Protein AF-A0A9X0DG38-F1 (afdb_monomer)

Structure (mmCIF, N/CA/C/O backbone):
data_AF-A0A9X0DG38-F1
#
_entry.id   AF-A0A9X0DG38-F1
#
loop_
_atom_site.group_PDB
_atom_site.id
_atom_site.type_symbol
_atom_site.label_atom_id
_atom_site.label_alt_id
_atom_site.label_comp_id
_atom_site.label_asym_id
_atom_site.label_entity_id
_atom_site.label_seq_id
_atom_site.pdbx_PDB_ins_code
_atom_site.Cartn_x
_atom_site.Cartn_y
_atom_site.Cartn_z
_atom_site.occupancy
_atom_site.B_iso_or_equiv
_atom_site.auth_seq_id
_atom_site.auth_comp_id
_atom_site.auth_asym_id
_atom_site.auth_atom_id
_atom_site.pdbx_PDB_model_num
ATOM 1 N N . MET A 1 1 ? -13.468 0.470 34.396 1.00 51.25 1 MET A N 1
ATOM 2 C CA . MET A 1 1 ? -12.788 0.402 33.093 1.00 51.25 1 MET A CA 1
ATOM 3 C C . MET A 1 1 ? -12.109 1.729 32.896 1.00 51.25 1 MET A C 1
ATOM 5 O O . MET A 1 1 ? -12.779 2.745 33.051 1.00 51.25 1 MET A O 1
ATOM 9 N N . SER A 1 2 ? -10.794 1.725 32.699 1.00 63.97 2 SER A N 1
ATOM 10 C CA . SER A 1 2 ? -10.100 2.957 32.316 1.00 63.97 2 SER A CA 1
ATOM 11 C C . SER A 1 2 ? -10.567 3.373 30.917 1.00 63.97 2 SER A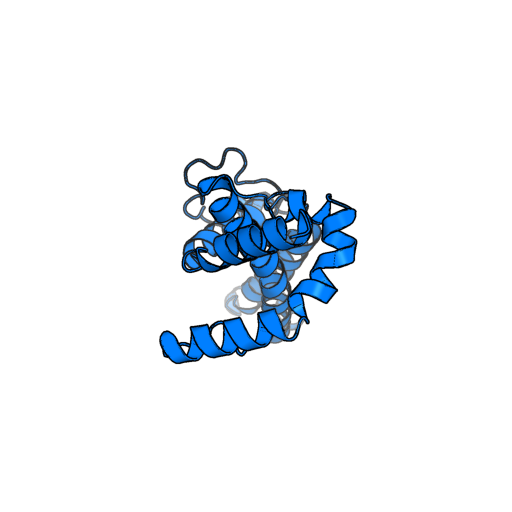 C 1
ATOM 13 O O . SER A 1 2 ? -10.889 2.505 30.102 1.00 63.97 2 SER A O 1
ATOM 15 N N . ASP A 1 3 ? -10.611 4.673 30.623 1.00 81.31 3 ASP A N 1
ATOM 16 C CA . ASP A 1 3 ? -11.024 5.163 29.297 1.00 81.31 3 ASP A CA 1
ATOM 17 C C . ASP A 1 3 ? -10.169 4.557 28.161 1.00 81.31 3 ASP A C 1
ATOM 19 O O . ASP A 1 3 ? -10.666 4.339 27.058 1.00 81.31 3 ASP A O 1
ATOM 23 N N . TYR A 1 4 ? -8.920 4.166 28.451 1.00 83.81 4 TYR A N 1
ATOM 24 C CA . TYR A 1 4 ? -8.003 3.543 27.490 1.00 83.81 4 TYR A CA 1
ATOM 25 C C . TYR A 1 4 ? -8.284 2.064 27.207 1.00 83.81 4 TYR A C 1
ATOM 27 O O . TYR A 1 4 ? -8.069 1.624 26.083 1.00 83.81 4 TYR A O 1
ATOM 35 N N . GLU A 1 5 ? -8.772 1.293 28.185 1.00 81.88 5 GLU A N 1
ATOM 36 C CA . GLU A 1 5 ? -9.213 -0.094 27.945 1.00 81.88 5 GLU A CA 1
ATOM 37 C C . GLU A 1 5 ? -10.381 -0.109 26.962 1.00 81.88 5 GLU A C 1
ATOM 39 O O . GLU A 1 5 ? -10.392 -0.888 26.014 1.00 81.88 5 GLU A O 1
ATOM 44 N N . LYS A 1 6 ? -11.333 0.810 27.155 1.00 83.94 6 LYS A N 1
ATOM 45 C CA . LYS A 1 6 ? -12.485 0.953 26.270 1.00 83.94 6 LYS A CA 1
ATOM 46 C C . LYS A 1 6 ? -12.063 1.408 24.869 1.00 83.94 6 LYS A C 1
ATOM 48 O O . LYS A 1 6 ? -12.485 0.806 23.887 1.00 83.94 6 LYS A O 1
ATOM 53 N N . LEU A 1 7 ? -11.192 2.415 24.780 1.00 85.31 7 LEU A N 1
ATOM 54 C CA . LEU A 1 7 ? -10.632 2.881 23.508 1.00 85.31 7 LEU A CA 1
ATOM 55 C C . LEU A 1 7 ? -9.869 1.764 22.772 1.00 85.31 7 LEU A C 1
ATOM 57 O O . LEU A 1 7 ? -9.975 1.631 21.556 1.00 85.31 7 LEU A O 1
ATOM 61 N N . PHE A 1 8 ? -9.136 0.925 23.506 1.00 85.44 8 PHE A N 1
ATOM 62 C CA . PHE A 1 8 ? -8.433 -0.232 22.956 1.00 85.44 8 PHE A CA 1
ATOM 63 C C . PHE A 1 8 ? -9.392 -1.311 22.447 1.00 85.44 8 PHE A C 1
ATOM 65 O O . PHE A 1 8 ? -9.216 -1.801 21.335 1.00 85.44 8 PHE A O 1
ATOM 72 N N . GLU A 1 9 ? -10.430 -1.655 23.209 1.00 84.50 9 GLU A N 1
ATOM 73 C CA . GLU A 1 9 ? -11.467 -2.594 22.764 1.00 84.50 9 GLU A CA 1
ATOM 74 C C . GLU A 1 9 ? -12.179 -2.100 21.494 1.00 84.50 9 GLU A C 1
ATOM 76 O O . GLU A 1 9 ? -12.399 -2.880 20.562 1.00 84.50 9 GLU A O 1
ATOM 81 N N . GLU A 1 10 ? -12.495 -0.803 21.424 1.00 84.00 10 GLU A N 1
ATOM 82 C CA . GLU A 1 10 ? -13.084 -0.164 20.243 1.00 84.00 10 GLU A CA 1
ATOM 83 C C . GLU A 1 10 ? -12.132 -0.213 19.037 1.00 84.00 10 GLU A C 1
ATOM 85 O O . GLU A 1 10 ? -12.554 -0.606 17.946 1.00 84.00 10 GLU A O 1
ATOM 90 N N . ALA A 1 11 ? -10.843 0.081 19.238 1.00 83.69 11 ALA A N 1
ATOM 91 C CA . ALA A 1 11 ? -9.822 -0.010 18.196 1.00 83.69 11 ALA A CA 1
ATOM 92 C C . ALA A 1 11 ? -9.654 -1.447 17.672 1.00 83.69 11 ALA A C 1
ATOM 94 O O . ALA A 1 11 ? -9.686 -1.672 16.463 1.00 83.69 11 ALA A O 1
ATOM 95 N N . ILE A 1 12 ? -9.546 -2.445 18.559 1.00 85.12 12 ILE A N 1
ATOM 96 C CA . ILE A 1 12 ? -9.428 -3.859 18.167 1.00 85.12 12 ILE A CA 1
ATOM 97 C C . ILE A 1 12 ? -10.673 -4.324 17.414 1.00 85.12 12 ILE A C 1
ATOM 99 O O . ILE A 1 12 ? -10.559 -5.032 16.412 1.00 85.12 12 ILE A O 1
ATOM 103 N N . LYS A 1 13 ? -11.868 -3.924 17.858 1.00 83.94 13 LYS A N 1
ATOM 104 C CA . LYS A 1 13 ? -13.113 -4.237 17.152 1.00 83.94 13 LYS A CA 1
ATOM 105 C C . LYS A 1 13 ? -13.116 -3.642 15.742 1.00 83.94 13 LYS A C 1
ATOM 107 O O . LYS A 1 13 ? -13.479 -4.348 14.803 1.00 83.94 13 LYS A O 1
ATOM 112 N N . GLY A 1 14 ? -12.686 -2.389 15.601 1.00 83.44 14 GLY A N 1
ATOM 113 C CA . GLY A 1 14 ? -12.569 -1.715 14.311 1.00 83.44 14 GLY A CA 1
ATOM 114 C C . GLY A 1 14 ? -11.571 -2.403 13.377 1.00 83.44 14 GLY A C 1
ATOM 115 O O . GLY A 1 14 ? -11.905 -2.678 12.226 1.00 83.44 14 GLY A O 1
ATOM 116 N N . ILE A 1 15 ? -10.393 -2.773 13.893 1.00 83.31 15 ILE A N 1
ATOM 117 C CA . ILE A 1 15 ? -9.351 -3.505 13.153 1.00 83.31 15 ILE A CA 1
ATOM 118 C C . ILE A 1 15 ? -9.852 -4.889 12.716 1.00 83.31 15 ILE A C 1
ATOM 120 O O . ILE A 1 15 ? -9.630 -5.301 11.583 1.00 83.31 15 ILE A O 1
ATOM 124 N N . LYS A 1 16 ? -10.590 -5.603 13.573 1.00 81.44 16 LYS A N 1
ATOM 125 C CA . LYS A 1 16 ? -11.189 -6.907 13.234 1.00 81.44 16 LYS A CA 1
ATOM 126 C C . LYS A 1 16 ? -12.260 -6.829 12.145 1.00 81.44 16 LYS A C 1
ATOM 128 O O . LYS A 1 16 ? -12.570 -7.852 11.541 1.00 81.44 16 LYS A O 1
ATOM 133 N N . ALA A 1 17 ? -12.848 -5.656 11.926 1.00 82.75 17 ALA A N 1
ATOM 134 C CA . ALA A 1 17 ? -13.823 -5.423 10.867 1.00 82.75 17 ALA A CA 1
ATOM 135 C C . ALA A 1 17 ? -13.174 -5.019 9.530 1.00 82.75 17 ALA A C 1
ATOM 137 O O . ALA A 1 17 ? -13.884 -4.909 8.529 1.00 82.75 17 ALA A O 1
ATOM 138 N N . VAL A 1 18 ? -11.846 -4.830 9.495 1.00 83.62 18 VAL A N 1
ATOM 139 C CA . VAL A 1 18 ? -11.097 -4.521 8.269 1.00 83.62 18 VAL A CA 1
ATOM 140 C C . VAL A 1 18 ? -11.365 -5.592 7.225 1.00 83.62 18 VAL A C 1
ATOM 142 O O . VAL A 1 18 ? -11.071 -6.774 7.405 1.00 83.62 18 VAL A O 1
ATOM 145 N N . LYS A 1 19 ? -11.953 -5.155 6.109 1.00 83.38 19 LYS A N 1
ATOM 146 C CA . LYS A 1 19 ? -12.229 -6.021 4.965 1.00 83.38 19 LYS A CA 1
ATOM 147 C C . LYS A 1 19 ? -10.931 -6.550 4.371 1.00 83.38 19 LYS A C 1
ATOM 149 O O . LYS A 1 19 ? -9.861 -5.968 4.550 1.00 83.38 19 LYS A O 1
ATOM 154 N N . SER A 1 20 ? -11.046 -7.618 3.588 1.00 85.62 20 SER A N 1
ATOM 155 C CA . SER A 1 20 ? -9.936 -8.163 2.811 1.00 85.62 20 SER A CA 1
ATOM 156 C C . SER A 1 20 ? -9.200 -7.059 2.057 1.00 85.62 20 SER A C 1
ATOM 158 O O . SER A 1 20 ? -9.821 -6.221 1.399 1.00 85.62 20 SER A O 1
ATOM 160 N N . PHE A 1 21 ? -7.875 -7.065 2.165 1.00 87.06 21 PHE A N 1
ATOM 161 C CA . PHE A 1 21 ? -7.044 -6.049 1.546 1.00 87.06 21 PHE A CA 1
ATOM 162 C C . PHE A 1 21 ? -7.131 -6.145 0.006 1.00 87.06 21 PHE A C 1
ATOM 164 O O . PHE A 1 21 ? -6.814 -7.200 -0.556 1.00 87.06 21 PHE A O 1
ATOM 171 N N . PRO A 1 22 ? -7.561 -5.082 -0.703 1.00 89.75 22 PRO A N 1
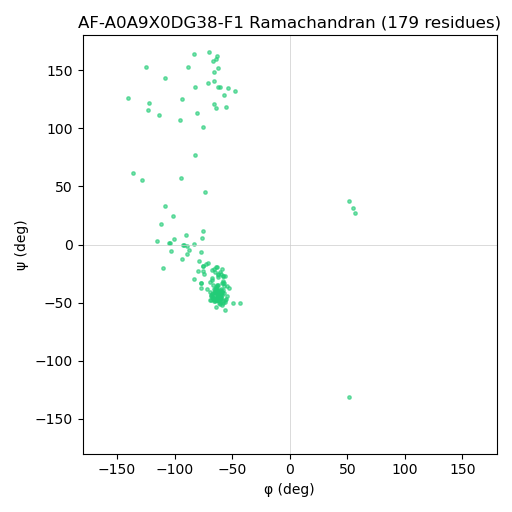ATOM 172 C CA . PRO A 1 22 ? -7.779 -5.121 -2.146 1.00 89.75 22 PRO A CA 1
ATOM 173 C C . PRO A 1 22 ? -6.458 -4.923 -2.907 1.00 89.75 22 PRO A C 1
ATOM 175 O O . PRO A 1 22 ? -6.171 -3.843 -3.430 1.00 89.75 22 PRO A O 1
ATOM 178 N N . TYR A 1 23 ? -5.645 -5.984 -2.962 1.00 89.12 23 TYR A N 1
ATOM 179 C CA . TYR A 1 23 ? -4.289 -5.982 -3.533 1.00 89.12 23 TYR A CA 1
ATOM 180 C C . TYR A 1 23 ? -4.195 -5.353 -4.926 1.00 89.12 23 TYR A C 1
ATOM 182 O O . TYR A 1 23 ? -3.363 -4.470 -5.140 1.00 89.12 23 TYR A O 1
ATOM 190 N N . ASP A 1 24 ? -5.056 -5.764 -5.856 1.00 92.44 24 ASP A N 1
ATOM 191 C CA . ASP A 1 24 ? -5.032 -5.262 -7.235 1.00 92.44 24 ASP A CA 1
ATOM 192 C C . ASP A 1 24 ? -5.333 -3.761 -7.296 1.00 92.44 24 ASP A C 1
ATOM 194 O O . ASP A 1 24 ? -4.700 -3.009 -8.035 1.00 92.44 24 ASP A O 1
ATOM 198 N N . SER A 1 25 ? -6.273 -3.294 -6.471 1.00 94.00 25 SER A N 1
ATOM 199 C CA . SER A 1 25 ? -6.650 -1.882 -6.423 1.00 94.00 25 SER A CA 1
ATOM 200 C C . SER A 1 25 ? -5.521 -1.010 -5.871 1.00 94.00 25 SER A C 1
ATOM 202 O O . SER A 1 25 ? -5.210 0.035 -6.443 1.00 94.00 25 SER A O 1
ATOM 204 N N . TYR A 1 26 ? -4.847 -1.461 -4.811 1.00 93.00 26 TYR A N 1
ATOM 205 C CA . TYR A 1 26 ? -3.674 -0.767 -4.275 1.00 93.00 26 TYR A CA 1
ATOM 206 C C . TYR A 1 26 ? -2.461 -0.843 -5.205 1.00 93.00 26 TYR A C 1
ATOM 208 O O . TYR A 1 26 ? -1.707 0.122 -5.309 1.00 93.00 26 TYR A O 1
ATOM 216 N N . THR A 1 27 ? -2.311 -1.930 -5.959 1.00 92.00 27 THR A N 1
ATOM 217 C CA . THR A 1 27 ? -1.266 -2.052 -6.982 1.00 92.00 27 THR A CA 1
ATOM 218 C C . THR A 1 27 ? -1.503 -1.068 -8.130 1.00 92.00 27 THR A C 1
ATOM 220 O O . THR A 1 27 ? -0.572 -0.381 -8.542 1.00 92.00 27 THR A O 1
ATOM 223 N N . ASN A 1 28 ? -2.750 -0.903 -8.587 1.00 93.31 28 ASN A N 1
ATOM 224 C CA . ASN A 1 28 ? -3.113 0.120 -9.575 1.00 93.31 28 ASN A CA 1
ATOM 225 C C . ASN A 1 28 ? -2.819 1.545 -9.067 1.00 93.31 28 ASN A C 1
ATOM 227 O O . ASN A 1 28 ? -2.289 2.376 -9.809 1.00 93.31 28 ASN A O 1
ATOM 231 N N . ARG A 1 29 ? -3.106 1.820 -7.786 1.00 92.69 29 ARG A N 1
ATOM 232 C CA . ARG A 1 29 ? -2.764 3.092 -7.121 1.00 92.69 29 ARG A CA 1
ATOM 233 C C . ARG A 1 29 ? -1.251 3.330 -7.123 1.00 92.69 29 ARG A C 1
ATOM 235 O O . ARG A 1 29 ? -0.810 4.386 -7.568 1.00 92.69 29 ARG A O 1
ATOM 242 N N . LEU A 1 30 ? -0.456 2.352 -6.681 1.00 92.31 30 LEU A N 1
ATOM 243 C CA . LEU A 1 30 ? 1.009 2.451 -6.669 1.00 92.31 30 LEU A CA 1
ATOM 244 C C . LEU A 1 30 ? 1.590 2.619 -8.074 1.00 92.31 30 LEU A C 1
ATOM 246 O O . LEU A 1 30 ? 2.482 3.441 -8.260 1.00 92.31 30 LEU A O 1
ATOM 250 N N . HIS A 1 31 ? 1.060 1.903 -9.067 1.00 90.38 31 HIS A N 1
ATOM 251 C CA . HIS A 1 31 ? 1.443 2.062 -10.470 1.00 90.38 31 HIS A CA 1
ATOM 252 C C . HIS A 1 31 ? 1.262 3.507 -10.939 1.00 90.38 31 HIS A C 1
ATOM 254 O O . HIS A 1 31 ? 2.194 4.102 -11.478 1.00 90.38 31 HIS A O 1
ATOM 260 N N . ASN A 1 32 ? 0.091 4.100 -10.688 1.00 90.31 32 ASN A N 1
ATOM 261 C CA . ASN A 1 32 ? -0.182 5.485 -11.069 1.00 90.31 32 ASN A CA 1
ATOM 262 C C . ASN A 1 32 ? 0.741 6.478 -10.354 1.00 90.31 32 ASN A C 1
ATOM 264 O O . ASN A 1 32 ? 1.246 7.391 -11.006 1.00 90.31 32 ASN A O 1
ATOM 268 N N . LYS A 1 33 ? 1.029 6.261 -9.064 1.00 90.38 33 LYS A N 1
ATOM 269 C CA . LYS A 1 33 ? 1.960 7.097 -8.290 1.00 90.38 33 LYS A CA 1
ATOM 270 C C . LYS A 1 33 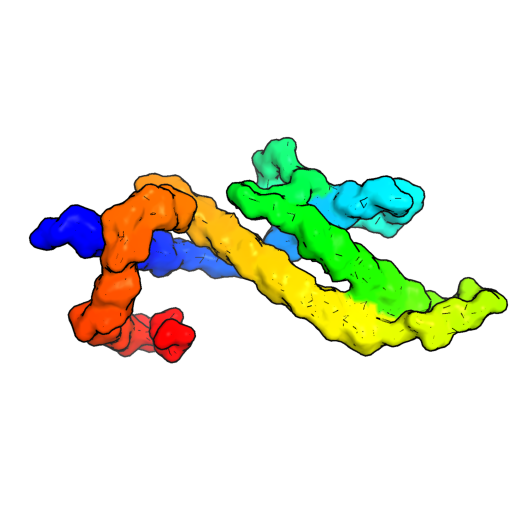? 3.396 6.992 -8.804 1.00 90.38 33 LYS A C 1
ATOM 272 O O . LYS A 1 33 ? 4.006 8.015 -9.088 1.00 90.38 33 LYS A O 1
ATOM 277 N N . VAL A 1 34 ? 3.920 5.784 -9.029 1.00 88.81 34 VAL A N 1
ATOM 278 C CA . VAL A 1 34 ? 5.261 5.587 -9.620 1.00 88.81 34 VAL A CA 1
ATOM 279 C C . VAL A 1 34 ? 5.336 6.208 -11.017 1.00 88.81 34 VAL A C 1
ATOM 281 O O . VAL A 1 34 ? 6.298 6.901 -11.330 1.00 88.81 34 VAL A O 1
ATOM 284 N N . ARG A 1 35 ? 4.303 6.022 -11.848 1.00 87.88 35 ARG A N 1
ATOM 285 C CA . ARG A 1 35 ? 4.205 6.630 -13.183 1.00 87.88 35 ARG A CA 1
ATOM 286 C C . ARG A 1 35 ? 4.195 8.158 -13.126 1.00 87.88 35 ARG A C 1
ATOM 288 O O . ARG A 1 35 ? 4.806 8.803 -13.977 1.00 87.88 35 ARG A O 1
ATOM 295 N N . ALA A 1 36 ? 3.453 8.747 -12.188 1.00 86.31 36 ALA A N 1
ATOM 296 C CA . ALA A 1 36 ? 3.416 10.193 -11.998 1.00 86.31 36 ALA A CA 1
ATOM 297 C C . ALA A 1 36 ? 4.793 10.733 -11.601 1.00 86.31 36 ALA A C 1
ATOM 299 O O . ALA A 1 36 ? 5.183 11.790 -12.089 1.00 86.31 36 ALA A O 1
ATOM 300 N N . PHE A 1 37 ? 5.515 9.942 -10.811 1.00 79.75 37 PHE A N 1
ATOM 301 C CA . PHE A 1 37 ? 6.780 10.274 -10.183 1.00 79.75 37 PHE A CA 1
ATOM 302 C C . PHE A 1 37 ? 8.027 10.098 -11.078 1.00 79.75 37 PHE A C 1
ATOM 304 O O . PHE A 1 37 ? 9.144 10.412 -10.677 1.00 79.75 37 PHE A O 1
ATOM 311 N N . LEU A 1 38 ? 7.861 9.670 -12.331 1.00 75.75 38 LEU A N 1
ATOM 312 C CA . LEU A 1 38 ? 8.913 9.722 -13.359 1.00 75.75 38 LEU A CA 1
ATOM 313 C C . LEU A 1 38 ? 9.154 11.164 -13.861 1.00 75.75 38 LEU A C 1
ATOM 315 O O . LEU A 1 38 ? 9.215 11.401 -15.067 1.00 75.75 38 LEU A O 1
ATOM 319 N N . GLU A 1 39 ? 9.245 12.141 -12.954 1.00 65.12 39 GLU A N 1
ATOM 320 C CA . GLU A 1 39 ? 9.411 13.564 -13.289 1.00 65.12 39 GLU A CA 1
ATOM 321 C C . GLU A 1 39 ? 10.730 13.847 -14.012 1.00 65.12 39 GLU A C 1
ATOM 323 O O . GLU A 1 39 ? 10.751 14.670 -14.925 1.00 65.12 39 GLU A O 1
ATOM 328 N N . ASP A 1 40 ? 11.793 13.116 -13.665 1.00 65.62 40 ASP A N 1
ATOM 329 C CA . ASP A 1 40 ? 13.101 13.218 -14.324 1.00 65.62 40 ASP A CA 1
ATOM 330 C C . ASP A 1 40 ? 13.102 12.605 -15.735 1.00 65.62 40 ASP A C 1
ATOM 332 O O . ASP A 1 40 ? 13.967 12.915 -16.551 1.00 65.62 40 ASP A O 1
ATOM 336 N N . GLU A 1 41 ? 12.102 11.776 -16.058 1.00 75.69 41 GLU A N 1
ATOM 337 C CA . GLU A 1 41 ? 11.997 11.053 -17.329 1.00 75.69 41 GLU A CA 1
ATOM 338 C C . GLU A 1 41 ? 10.618 11.262 -17.992 1.00 75.69 41 GLU A C 1
ATOM 340 O O . GLU A 1 41 ? 9.914 10.300 -18.334 1.00 75.69 41 GLU A O 1
ATOM 345 N N . PRO A 1 42 ? 10.195 12.522 -18.236 1.00 78.69 42 PRO A N 1
ATOM 346 C CA . PRO A 1 42 ? 8.831 12.839 -18.672 1.00 78.69 42 PRO A CA 1
ATOM 347 C C . PRO A 1 42 ? 8.502 12.258 -20.052 1.00 78.69 42 PRO A C 1
ATOM 349 O O . PRO A 1 42 ? 7.335 12.093 -20.408 1.00 78.69 42 PRO A O 1
ATOM 352 N N . HIS A 1 43 ? 9.529 11.914 -20.829 1.00 82.44 43 HIS A N 1
ATOM 353 C CA . HIS A 1 43 ? 9.407 11.299 -22.142 1.00 82.44 43 HIS A CA 1
ATOM 354 C C . HIS A 1 43 ? 9.016 9.812 -22.089 1.00 82.44 43 HIS A C 1
ATOM 356 O O . HIS A 1 43 ? 8.536 9.291 -23.092 1.00 82.44 43 HIS A O 1
ATOM 362 N N . LEU A 1 44 ? 9.184 9.131 -20.947 1.00 79.94 44 LEU A N 1
ATOM 363 C CA . LEU A 1 44 ? 8.754 7.739 -20.761 1.00 79.94 44 LEU A CA 1
ATOM 364 C C . LEU A 1 44 ? 7.267 7.636 -20.392 1.00 79.94 44 LEU A C 1
ATOM 366 O O . LEU A 1 44 ? 6.602 6.670 -20.760 1.00 79.94 44 LEU A O 1
ATOM 370 N N . LYS A 1 45 ? 6.719 8.653 -19.716 1.00 83.69 45 LYS A N 1
ATOM 371 C CA . LYS A 1 45 ? 5.335 8.690 -19.207 1.00 83.69 45 LYS A CA 1
ATOM 372 C C . LYS A 1 45 ? 4.238 8.421 -20.261 1.00 83.69 45 LYS A C 1
ATOM 374 O O . LYS A 1 45 ? 3.244 7.788 -19.895 1.00 83.69 45 LYS A O 1
ATOM 379 N N . PRO A 1 46 ? 4.361 8.848 -21.538 1.00 87.12 46 PRO A N 1
ATOM 380 C CA . PRO A 1 46 ? 3.397 8.508 -22.589 1.00 87.12 46 PRO A CA 1
ATOM 381 C C . PRO A 1 46 ? 3.369 7.024 -22.976 1.00 87.12 46 PRO A C 1
ATOM 383 O O . PRO A 1 46 ? 2.368 6.572 -23.518 1.00 87.12 46 PRO A O 1
ATOM 386 N N . TYR A 1 47 ? 4.442 6.275 -22.708 1.00 86.69 47 TYR A N 1
ATOM 387 C CA . TYR A 1 47 ? 4.553 4.845 -23.031 1.00 86.69 47 TYR A CA 1
ATOM 388 C C . TYR A 1 47 ? 4.124 3.932 -21.879 1.00 86.69 47 TYR A C 1
ATOM 390 O O . TYR A 1 47 ? 4.193 2.711 -21.995 1.00 86.69 47 TYR A O 1
ATOM 398 N N . ILE A 1 48 ? 3.714 4.518 -20.754 1.00 87.44 48 ILE A N 1
ATOM 399 C CA . ILE A 1 48 ? 3.242 3.799 -19.578 1.00 87.44 48 ILE A CA 1
ATOM 400 C C . ILE A 1 48 ? 1.765 4.134 -19.430 1.00 87.44 48 ILE A C 1
ATOM 402 O O . ILE A 1 48 ? 1.408 5.275 -19.115 1.00 87.44 48 ILE A O 1
ATOM 406 N N . ASP A 1 49 ? 0.909 3.145 -19.659 1.00 91.25 49 ASP A N 1
ATOM 407 C CA . ASP A 1 49 ? -0.533 3.316 -19.522 1.00 91.25 49 ASP A CA 1
ATOM 408 C C . ASP A 1 49 ? -0.912 3.665 -18.084 1.00 91.25 49 ASP A C 1
ATOM 410 O O . ASP A 1 49 ? -0.229 3.306 -17.123 1.00 91.25 49 ASP A O 1
ATOM 414 N N . ARG A 1 50 ? -2.017 4.391 -17.923 1.00 91.44 50 ARG A N 1
ATOM 415 C CA . ARG A 1 50 ? -2.584 4.668 -16.603 1.00 91.44 50 ARG A CA 1
ATOM 416 C C . ARG A 1 50 ? -3.426 3.467 -16.163 1.00 91.44 50 ARG A C 1
ATOM 418 O O . ARG A 1 50 ? -4.224 2.958 -16.944 1.00 91.44 50 ARG A O 1
ATOM 425 N N . ALA A 1 51 ? -3.276 3.044 -14.913 1.00 93.81 51 ALA A N 1
ATOM 426 C CA . ALA A 1 51 ? -4.141 2.040 -14.303 1.00 93.81 51 ALA A CA 1
ATOM 427 C C . ALA A 1 51 ? -5.438 2.688 -13.771 1.00 93.81 51 ALA A C 1
ATOM 429 O O . ALA A 1 51 ? -5.481 3.913 -13.595 1.00 93.81 51 ALA A O 1
ATOM 430 N N . PRO A 1 52 ? -6.499 1.913 -13.473 1.00 94.94 52 PRO A N 1
ATOM 431 C CA . PRO A 1 52 ? -7.685 2.444 -12.801 1.00 94.94 52 PRO A CA 1
ATOM 432 C C . PRO A 1 52 ? -7.327 3.173 -11.496 1.00 94.94 52 PRO A C 1
ATOM 434 O O . PRO A 1 52 ? -6.543 2.667 -10.695 1.00 94.94 52 PRO A O 1
ATOM 437 N N . ASN A 1 53 ? -7.898 4.359 -11.269 1.00 92.31 53 ASN A N 1
ATOM 438 C CA . ASN A 1 53 ? -7.697 5.079 -10.010 1.00 92.31 53 ASN A CA 1
ATOM 439 C C . ASN A 1 53 ? -8.337 4.302 -8.850 1.00 92.31 53 ASN A C 1
ATOM 441 O O . ASN A 1 53 ? -9.434 3.754 -8.982 1.00 92.31 53 ASN A O 1
ATOM 445 N N . TYR A 1 54 ? -7.660 4.291 -7.706 1.00 90.12 54 TYR A N 1
ATOM 446 C CA . TYR A 1 54 ? -8.192 3.734 -6.472 1.00 90.12 54 TYR A CA 1
ATOM 447 C C . TYR A 1 54 ? -7.796 4.618 -5.284 1.00 90.12 54 TYR A C 1
ATOM 449 O O . TYR A 1 54 ? -6.597 4.832 -5.092 1.00 90.12 54 TYR A O 1
ATOM 457 N N . PRO A 1 55 ? -8.756 5.081 -4.464 1.00 89.94 55 PRO A N 1
ATOM 458 C CA . PRO A 1 55 ? -10.199 4.955 -4.663 1.00 89.94 55 PRO A CA 1
ATOM 459 C C . PRO A 1 55 ? -10.630 5.725 -5.923 1.00 89.94 55 PRO A C 1
ATOM 461 O O . PRO A 1 55 ? -9.889 6.558 -6.440 1.00 89.94 55 PRO A O 1
ATOM 464 N N . ALA A 1 56 ? -11.794 5.396 -6.484 1.00 89.81 56 ALA A N 1
ATOM 465 C CA . ALA A 1 56 ? -12.213 5.962 -7.773 1.00 89.81 56 ALA A CA 1
ATOM 466 C C . ALA A 1 56 ? -12.380 7.495 -7.731 1.00 89.81 56 ALA A C 1
ATOM 468 O O . ALA A 1 56 ? -12.227 8.161 -8.750 1.00 89.81 56 ALA A O 1
ATOM 469 N N . ASN A 1 57 ? -12.675 8.028 -6.546 1.00 86.00 57 ASN A N 1
ATOM 470 C CA . ASN A 1 57 ? -12.832 9.441 -6.222 1.00 86.00 57 ASN A CA 1
ATOM 471 C C . ASN A 1 57 ? -11.593 10.031 -5.527 1.00 86.00 57 ASN A C 1
ATOM 473 O O . ASN A 1 57 ? -11.732 10.960 -4.743 1.00 86.00 57 ASN A O 1
ATOM 477 N N . ASP A 1 58 ? -10.410 9.453 -5.733 1.00 83.75 58 ASP A N 1
ATOM 478 C CA . ASP A 1 58 ? -9.181 10.064 -5.237 1.00 83.75 58 ASP A CA 1
ATOM 479 C C . ASP A 1 58 ? -8.943 11.409 -5.926 1.00 83.75 58 ASP A C 1
ATOM 481 O O . ASP A 1 58 ? -8.760 11.456 -7.147 1.00 83.75 58 ASP A O 1
ATOM 485 N N . ASP A 1 59 ? -8.946 12.477 -5.134 1.00 81.06 59 ASP A N 1
ATOM 486 C CA . ASP A 1 59 ? -8.737 13.844 -5.604 1.00 81.06 59 ASP A CA 1
ATOM 487 C C . ASP A 1 59 ? -7.259 14.123 -5.927 1.00 81.06 59 ASP A C 1
ATOM 489 O O . ASP A 1 59 ? -6.962 15.059 -6.671 1.00 81.06 59 ASP A O 1
ATOM 493 N N . ASP A 1 60 ? -6.331 13.301 -5.416 1.00 83.38 60 ASP A N 1
ATOM 494 C CA . ASP A 1 60 ? -4.889 13.466 -5.626 1.00 83.38 60 ASP A CA 1
ATOM 495 C C . ASP A 1 60 ? -4.163 12.135 -5.945 1.00 83.38 60 ASP A C 1
ATOM 497 O O . ASP A 1 60 ? -3.259 11.683 -5.219 1.00 83.38 60 ASP A O 1
ATOM 501 N N . PRO A 1 61 ? -4.531 11.482 -7.066 1.00 82.88 61 PRO A N 1
ATOM 502 C CA . PRO A 1 61 ? -4.034 10.153 -7.418 1.00 82.88 61 PRO A CA 1
ATOM 503 C C . PRO A 1 61 ? -2.561 10.139 -7.838 1.00 82.88 61 PRO A C 1
ATOM 505 O O . PRO A 1 61 ? -1.945 9.072 -7.860 1.00 82.88 61 PRO A O 1
ATOM 508 N N . ASP A 1 62 ? -1.998 11.307 -8.150 1.00 86.94 62 ASP A N 1
ATOM 509 C CA . ASP A 1 62 ? -0.638 11.471 -8.665 1.00 86.94 62 ASP A CA 1
ATOM 510 C C . ASP A 1 62 ? 0.335 12.006 -7.588 1.00 86.94 62 ASP A C 1
ATOM 512 O O . ASP A 1 62 ? 1.522 12.162 -7.867 1.00 86.94 62 ASP A O 1
ATOM 516 N N . SER A 1 63 ? -0.123 12.232 -6.348 1.00 86.62 63 SER A N 1
ATOM 517 C CA . SER A 1 63 ? 0.738 12.649 -5.229 1.00 86.62 63 SER A CA 1
ATOM 518 C C . SER A 1 63 ? 1.755 11.604 -4.780 1.00 86.62 63 SER A C 1
ATOM 520 O O . SER A 1 63 ? 1.528 10.392 -4.875 1.00 86.62 63 SER A O 1
ATOM 522 N N . SER A 1 64 ? 2.819 12.088 -4.128 1.00 85.88 64 SER A N 1
ATOM 523 C CA . SER A 1 64 ? 3.797 11.280 -3.388 1.00 85.88 64 SER A CA 1
ATOM 524 C C . SER A 1 64 ? 3.290 10.771 -2.035 1.00 85.88 64 SER A C 1
ATOM 526 O O . SER A 1 64 ? 4.083 10.275 -1.238 1.00 85.88 64 SER A O 1
ATOM 528 N N . LYS A 1 65 ? 1.990 10.890 -1.747 1.00 88.06 65 LYS A N 1
ATOM 529 C CA . LYS A 1 65 ? 1.415 10.533 -0.449 1.00 88.06 65 LYS A CA 1
ATOM 530 C C . LY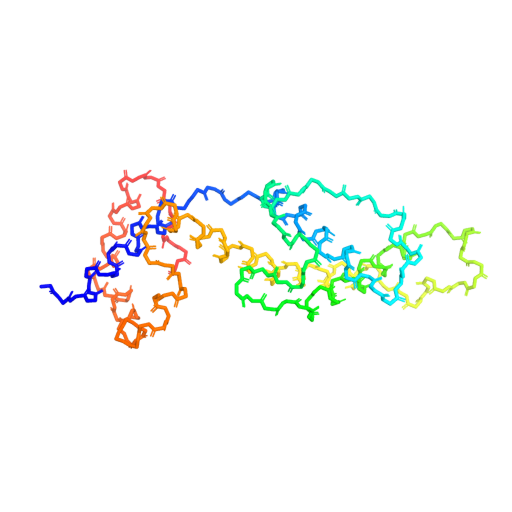S A 1 65 ? 0.574 9.269 -0.513 1.00 88.06 65 LYS A C 1
ATOM 532 O O . LYS A 1 65 ? -0.147 9.033 -1.488 1.00 88.06 65 LYS A O 1
ATOM 537 N N . ILE A 1 66 ? 0.648 8.478 0.549 1.00 87.75 66 ILE A N 1
ATOM 538 C CA . ILE A 1 66 ? -0.344 7.457 0.891 1.00 87.75 66 ILE A CA 1
ATOM 539 C C . ILE A 1 66 ? -0.816 7.796 2.291 1.00 87.75 66 ILE A C 1
ATOM 541 O O . ILE A 1 66 ? -0.016 7.760 3.226 1.00 87.75 66 ILE A O 1
ATOM 545 N N . ASP A 1 67 ? -2.098 8.141 2.412 1.00 84.62 67 ASP A N 1
ATOM 546 C CA . ASP A 1 67 ? -2.640 8.704 3.645 1.00 84.62 67 ASP A CA 1
ATOM 547 C C . ASP A 1 67 ? -1.778 9.901 4.126 1.00 84.62 67 ASP A C 1
ATOM 549 O O . ASP A 1 67 ? -1.405 10.765 3.324 1.00 84.62 67 ASP A O 1
ATOM 553 N N . ILE A 1 68 ? -1.390 9.935 5.400 1.00 78.88 68 ILE A N 1
ATOM 554 C CA . ILE A 1 68 ? -0.511 10.959 5.985 1.00 78.88 68 ILE A CA 1
ATOM 555 C C . ILE A 1 68 ? 0.985 10.797 5.663 1.00 78.88 68 ILE A C 1
ATOM 557 O O . ILE A 1 68 ? 1.788 11.657 6.029 1.00 78.88 68 ILE A O 1
ATOM 561 N N . PHE A 1 69 ? 1.393 9.708 5.004 1.00 84.69 69 PHE A N 1
ATOM 562 C CA . PHE A 1 69 ? 2.804 9.390 4.786 1.00 84.69 69 PHE A CA 1
ATOM 563 C C . PHE A 1 69 ? 3.310 9.926 3.447 1.00 84.69 69 PHE A C 1
ATOM 565 O O . PHE A 1 69 ? 2.775 9.588 2.390 1.00 84.69 69 PHE A O 1
ATOM 572 N N . ASP A 1 70 ? 4.391 10.709 3.486 1.00 87.56 70 ASP A N 1
ATOM 573 C CA . ASP A 1 70 ? 5.156 11.067 2.290 1.00 87.56 70 ASP A CA 1
ATOM 574 C C . ASP A 1 70 ? 6.108 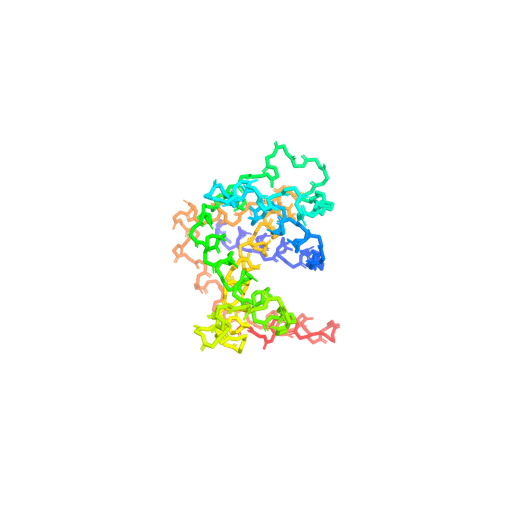9.920 1.922 1.00 87.56 70 ASP A C 1
ATOM 576 O O . ASP A 1 70 ? 7.032 9.587 2.666 1.00 87.56 70 ASP A O 1
ATOM 580 N N . ILE A 1 71 ? 5.847 9.283 0.782 1.00 89.56 71 ILE A N 1
ATOM 581 C CA . ILE A 1 71 ? 6.525 8.064 0.321 1.00 89.56 71 ILE A CA 1
ATOM 582 C C . ILE A 1 71 ? 7.391 8.308 -0.921 1.00 89.56 71 ILE A C 1
ATOM 584 O O . ILE A 1 71 ? 7.768 7.358 -1.611 1.00 89.56 71 ILE A O 1
ATOM 588 N N . TRP A 1 72 ? 7.718 9.571 -1.205 1.00 88.56 72 TRP A N 1
ATOM 589 C CA . TRP A 1 72 ? 8.542 10.007 -2.337 1.00 88.56 72 TRP A CA 1
ATOM 590 C C . TRP A 1 72 ? 9.789 9.135 -2.565 1.00 88.56 72 TRP A C 1
ATOM 592 O O . TRP A 1 72 ? 10.000 8.609 -3.657 1.00 88.56 72 TRP A O 1
ATOM 602 N N . ASP A 1 73 ? 10.573 8.897 -1.510 1.00 89.19 73 ASP A N 1
ATOM 603 C CA . ASP A 1 73 ? 11.823 8.125 -1.582 1.00 89.19 73 ASP A CA 1
ATOM 604 C C . ASP A 1 73 ? 11.584 6.671 -2.022 1.00 89.19 73 ASP A C 1
ATOM 606 O O . ASP A 1 73 ? 12.375 6.095 -2.769 1.00 89.19 73 ASP A O 1
ATOM 610 N N . LEU A 1 74 ? 10.460 6.076 -1.621 1.00 90.75 74 LEU A N 1
ATOM 611 C CA . LEU A 1 74 ? 10.103 4.715 -2.013 1.00 90.75 74 LEU A CA 1
ATOM 612 C C . LEU A 1 74 ? 9.583 4.653 -3.447 1.00 90.75 74 LEU A C 1
ATOM 614 O O . LEU A 1 74 ? 9.917 3.713 -4.164 1.00 90.75 74 LEU A O 1
ATOM 618 N N . LEU A 1 75 ? 8.825 5.655 -3.899 1.00 89.50 75 LEU A N 1
ATOM 619 C CA . LEU A 1 75 ? 8.409 5.752 -5.302 1.00 89.50 75 LEU A CA 1
ATOM 620 C C . LEU A 1 75 ? 9.627 5.905 -6.224 1.00 89.50 75 LEU A C 1
ATOM 622 O O . LEU A 1 75 ? 9.724 5.203 -7.233 1.00 89.50 75 LEU A O 1
ATOM 626 N N . TYR A 1 76 ? 10.601 6.736 -5.833 1.00 85.81 76 TYR A N 1
ATOM 627 C CA . TYR A 1 76 ? 11.879 6.862 -6.536 1.00 85.81 76 TYR A CA 1
ATOM 628 C C . TYR A 1 76 ? 12.649 5.535 -6.557 1.00 85.81 76 TYR A C 1
ATOM 630 O O . TYR A 1 76 ? 13.061 5.046 -7.608 1.00 85.81 76 TYR A O 1
ATOM 638 N N . LYS A 1 77 ? 12.801 4.887 -5.398 1.00 88.94 77 LYS A N 1
ATOM 639 C CA . LYS A 1 77 ? 13.490 3.593 -5.295 1.00 88.94 77 LYS A CA 1
ATOM 640 C C . LYS A 1 77 ? 12.776 2.468 -6.038 1.00 88.94 77 LYS A C 1
ATOM 642 O O . LYS A 1 77 ? 13.439 1.499 -6.392 1.00 88.94 77 LYS A O 1
ATOM 647 N N . ALA A 1 78 ? 11.469 2.570 -6.284 1.00 88.75 78 ALA A N 1
ATOM 648 C CA . ALA A 1 78 ? 10.717 1.609 -7.088 1.00 88.75 78 ALA A CA 1
ATOM 649 C C . ALA A 1 78 ? 10.954 1.802 -8.594 1.00 88.75 78 ALA A C 1
ATOM 651 O O . ALA A 1 78 ? 10.963 0.820 -9.344 1.00 88.75 78 ALA A O 1
ATOM 652 N N . SER A 1 79 ? 11.169 3.040 -9.052 1.00 85.69 79 SER A N 1
ATOM 653 C CA . SER A 1 79 ? 11.330 3.346 -10.479 1.00 85.69 79 SER A CA 1
ATOM 654 C C . SER A 1 79 ? 12.630 2.766 -11.048 1.00 85.69 79 SER A C 1
ATOM 656 O O . SER A 1 79 ? 12.610 2.115 -12.093 1.00 85.69 79 SER A O 1
ATOM 658 N N . ILE A 1 80 ? 13.748 2.896 -10.327 1.00 86.00 80 ILE A N 1
ATOM 659 C CA . ILE A 1 80 ? 15.078 2.416 -10.742 1.00 86.00 80 ILE A CA 1
ATOM 660 C C . ILE A 1 80 ? 15.100 0.911 -11.076 1.00 86.00 80 ILE A C 1
ATOM 662 O O . ILE A 1 80 ? 15.495 0.552 -12.189 1.00 86.00 80 ILE A O 1
ATOM 666 N N . PRO A 1 81 ? 14.695 -0.009 -10.179 1.00 88.12 81 PRO A N 1
ATOM 667 C CA . PRO A 1 81 ? 14.673 -1.430 -10.489 1.00 88.12 81 PRO A CA 1
ATOM 668 C C . PRO A 1 81 ? 13.623 -1.783 -11.549 1.00 88.12 81 PRO A C 1
ATOM 670 O O . PRO A 1 81 ? 13.858 -2.720 -12.309 1.00 88.12 81 PRO A O 1
ATOM 673 N N . SER A 1 82 ? 12.523 -1.028 -11.658 1.00 85.56 82 SER A N 1
ATOM 674 C CA . SER A 1 82 ? 11.537 -1.208 -12.735 1.00 85.56 82 SER A CA 1
ATOM 675 C C . SER A 1 82 ? 12.157 -0.915 -14.105 1.00 85.56 82 SER A C 1
ATOM 677 O O . SER A 1 82 ? 12.075 -1.743 -15.014 1.00 85.56 82 SER A O 1
ATOM 679 N N . MET A 1 83 ? 12.873 0.208 -14.231 1.00 85.00 83 MET A N 1
ATOM 680 C CA . MET A 1 83 ? 13.631 0.556 -15.438 1.00 85.00 83 MET A CA 1
ATOM 681 C C . MET A 1 83 ? 14.740 -0.460 -15.716 1.00 85.00 83 MET A C 1
ATOM 683 O O . MET A 1 83 ? 14.875 -0.929 -16.843 1.00 85.00 83 MET A O 1
ATOM 687 N N . GLY A 1 84 ? 15.496 -0.861 -14.689 1.00 87.31 84 GLY A N 1
ATOM 688 C CA . GLY A 1 84 ? 16.543 -1.875 -14.819 1.00 87.31 84 GLY A CA 1
ATOM 689 C C . GLY A 1 84 ? 16.002 -3.219 -15.316 1.00 87.31 84 GLY A C 1
ATOM 690 O O . GLY A 1 84 ? 16.583 -3.820 -16.217 1.00 87.31 84 GLY A O 1
ATOM 691 N N . SER A 1 85 ? 14.849 -3.663 -14.807 1.00 86.62 85 SER A N 1
ATOM 692 C CA . SER A 1 85 ? 14.176 -4.865 -15.309 1.00 86.62 85 SER A CA 1
ATOM 693 C C . SER A 1 85 ? 13.745 -4.707 -16.769 1.00 86.62 85 SER A C 1
ATOM 695 O O . SER A 1 85 ? 13.922 -5.634 -17.558 1.00 86.62 85 SER A O 1
ATOM 697 N N . GLY A 1 86 ? 13.219 -3.535 -17.140 1.00 85.62 86 GLY A N 1
ATOM 698 C CA . GLY A 1 86 ? 12.868 -3.209 -18.521 1.00 85.62 86 GLY A CA 1
ATOM 699 C C . GLY A 1 86 ? 14.074 -3.309 -19.454 1.00 85.62 86 GLY A C 1
ATOM 700 O O . GLY A 1 86 ? 14.030 -4.055 -20.430 1.00 85.62 86 GLY A O 1
ATOM 701 N N . ILE A 1 87 ? 15.187 -2.652 -19.115 1.00 88.12 87 ILE A N 1
ATOM 702 C CA . ILE A 1 87 ? 16.411 -2.676 -19.930 1.00 88.12 87 ILE A CA 1
ATOM 703 C C . ILE A 1 87 ? 16.979 -4.097 -20.027 1.00 88.12 87 ILE A C 1
ATOM 705 O O . ILE A 1 87 ? 17.315 -4.548 -21.120 1.00 88.12 87 ILE A O 1
ATOM 709 N N . ALA A 1 88 ? 17.028 -4.843 -18.919 1.00 88.31 88 ALA A N 1
ATOM 710 C CA . ALA A 1 88 ? 17.504 -6.227 -18.915 1.00 88.31 88 ALA A CA 1
ATOM 711 C C . ALA A 1 88 ? 16.680 -7.153 -19.835 1.00 88.31 88 ALA A C 1
ATOM 713 O O . ALA A 1 88 ? 17.205 -8.158 -20.315 1.00 88.31 88 ALA A O 1
ATOM 714 N N . SER A 1 89 ? 15.417 -6.806 -20.105 1.00 87.69 89 SER A N 1
ATOM 715 C CA . SER A 1 89 ? 14.511 -7.567 -20.976 1.00 87.69 89 SER A CA 1
ATOM 716 C C . SER A 1 89 ? 14.566 -7.185 -22.463 1.00 87.69 89 SER A C 1
ATOM 718 O O . SER A 1 89 ? 13.967 -7.877 -23.284 1.00 87.69 89 SER A O 1
ATOM 720 N N . VAL A 1 90 ? 15.283 -6.115 -22.829 1.00 89.94 90 VAL A N 1
ATOM 721 C CA . VAL A 1 90 ? 15.404 -5.662 -24.226 1.00 89.94 90 VAL A CA 1
ATOM 722 C C . VAL A 1 90 ? 16.085 -6.738 -25.077 1.00 89.94 90 VAL A C 1
ATOM 724 O O . VAL A 1 90 ? 17.082 -7.319 -24.661 1.00 89.94 90 VAL A O 1
ATOM 727 N N . ASP A 1 91 ? 15.562 -7.008 -26.274 1.00 91.75 91 ASP A N 1
ATOM 728 C CA . ASP A 1 91 ? 16.175 -7.934 -27.239 1.00 91.75 91 ASP A CA 1
ATOM 729 C C . ASP A 1 91 ? 17.585 -7.445 -27.631 1.00 91.75 91 ASP A C 1
ATOM 731 O O . ASP A 1 91 ? 17.778 -6.258 -27.900 1.00 91.75 91 ASP A O 1
ATOM 735 N N . ASP A 1 92 ? 18.571 -8.345 -27.681 1.00 91.56 92 ASP A N 1
ATOM 736 C CA . ASP A 1 92 ? 19.984 -8.009 -27.921 1.00 91.56 92 ASP A CA 1
ATOM 737 C C . ASP A 1 92 ? 20.194 -7.269 -29.248 1.00 91.56 92 ASP A C 1
ATOM 739 O O . ASP A 1 92 ? 21.100 -6.444 -29.366 1.00 91.56 92 ASP A O 1
ATOM 743 N N . LYS A 1 93 ? 19.314 -7.486 -30.236 1.00 95.00 93 LYS A N 1
ATOM 744 C CA . LYS A 1 93 ? 19.355 -6.751 -31.510 1.00 95.00 93 LYS A CA 1
ATOM 745 C C . LYS A 1 93 ? 19.128 -5.243 -31.358 1.00 95.00 93 LYS A C 1
ATOM 747 O O . LYS A 1 93 ? 19.462 -4.507 -32.280 1.00 95.00 93 LYS A O 1
ATOM 752 N N . TYR A 1 94 ? 18.552 -4.799 -30.240 1.00 90.50 94 TYR A N 1
ATOM 753 C CA . TYR A 1 94 ? 18.340 -3.391 -29.899 1.00 90.50 94 TYR A CA 1
ATOM 754 C C . TYR A 1 94 ? 19.349 -2.874 -28.855 1.00 90.50 94 TYR A C 1
ATOM 756 O O . TYR A 1 94 ? 19.391 -1.672 -28.600 1.00 90.50 94 TYR A O 1
ATOM 764 N N . ASP A 1 95 ? 20.207 -3.736 -28.291 1.00 91.44 95 ASP A N 1
ATOM 765 C CA . ASP A 1 95 ? 21.281 -3.360 -27.360 1.00 91.44 95 ASP A CA 1
ATOM 766 C C . ASP A 1 95 ? 22.623 -3.157 -28.086 1.00 91.44 95 ASP A C 1
ATOM 768 O O . ASP A 1 95 ? 23.641 -3.784 -27.792 1.00 91.44 95 ASP A O 1
ATOM 772 N N . HIS A 1 96 ? 22.641 -2.248 -29.064 1.00 91.38 96 HIS A N 1
ATOM 773 C CA . HIS A 1 96 ? 23.818 -1.991 -29.908 1.00 91.38 96 HIS A CA 1
ATOM 774 C C . HIS A 1 96 ? 25.072 -1.551 -29.136 1.00 91.38 96 HIS A C 1
ATOM 776 O O . HIS A 1 96 ? 26.182 -1.629 -29.657 1.00 91.38 96 HIS A O 1
ATOM 782 N N . LYS A 1 97 ? 24.894 -1.034 -27.917 1.00 90.81 97 LYS A N 1
ATOM 783 C CA . LYS A 1 97 ? 25.975 -0.564 -27.042 1.00 90.81 97 LYS A CA 1
ATOM 784 C C . LYS A 1 97 ? 26.336 -1.579 -25.952 1.00 90.81 97 LYS A C 1
ATOM 786 O O . LYS A 1 97 ? 27.170 -1.264 -25.107 1.00 90.81 97 LYS A O 1
ATOM 791 N N . HIS A 1 98 ? 25.725 -2.766 -25.966 1.00 89.44 98 HIS A N 1
ATOM 792 C CA . HIS A 1 98 ? 25.915 -3.814 -24.964 1.00 89.44 98 HIS A CA 1
ATOM 793 C C . HIS A 1 98 ? 25.733 -3.304 -23.526 1.00 89.44 98 HIS A C 1
ATOM 795 O O . HIS A 1 98 ? 26.478 -3.683 -22.624 1.00 89.44 98 HIS A O 1
ATOM 801 N N . LEU A 1 99 ? 24.787 -2.394 -23.294 1.00 87.88 99 LEU A N 1
ATOM 802 C CA . LEU A 1 99 ? 24.586 -1.759 -21.991 1.00 87.88 99 LEU A CA 1
ATOM 803 C C . LEU A 1 99 ? 23.905 -2.696 -20.993 1.00 87.88 99 LEU A C 1
ATOM 805 O O . LEU A 1 99 ? 24.094 -2.529 -19.787 1.00 87.88 99 LEU A O 1
ATOM 809 N N . LYS A 1 100 ? 23.178 -3.717 -21.468 1.00 91.00 100 LYS A N 1
ATOM 810 C CA . LYS A 1 100 ? 22.515 -4.701 -20.599 1.00 91.00 100 LYS A CA 1
ATOM 811 C C . LYS A 1 100 ? 23.490 -5.428 -19.678 1.00 91.00 100 LYS A C 1
ATOM 813 O O . LYS A 1 100 ? 23.099 -5.823 -18.587 1.00 91.00 100 LYS A O 1
ATOM 818 N N . GLN A 1 101 ? 24.760 -5.562 -20.071 1.00 90.69 101 GLN A N 1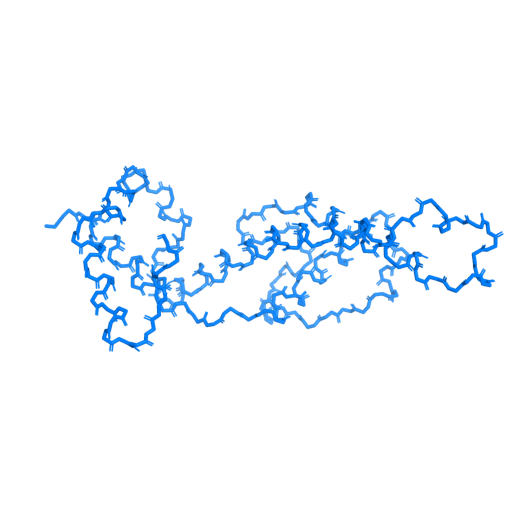
ATOM 819 C CA . GLN A 1 101 ? 25.785 -6.220 -19.252 1.00 90.69 101 GLN A CA 1
ATOM 820 C C . GLN A 1 101 ? 26.005 -5.535 -17.890 1.00 90.69 101 GLN A C 1
ATOM 822 O O . GLN A 1 101 ? 26.470 -6.171 -16.949 1.00 90.69 101 GLN A O 1
ATOM 827 N N . TYR A 1 102 ? 25.662 -4.246 -17.777 1.00 90.44 102 TYR A N 1
ATOM 828 C CA . TYR A 1 102 ? 25.795 -3.469 -16.543 1.00 90.44 102 TYR A CA 1
ATOM 829 C C . TYR A 1 102 ? 24.550 -3.537 -15.650 1.00 90.44 102 TYR A C 1
ATOM 831 O O . TYR A 1 102 ? 24.535 -2.946 -14.571 1.00 90.44 102 TYR A O 1
ATOM 839 N N . ILE A 1 103 ? 23.503 -4.248 -16.079 1.00 89.81 103 ILE A N 1
ATOM 840 C CA . ILE A 1 103 ? 22.225 -4.325 -15.377 1.00 89.81 103 ILE A CA 1
ATOM 841 C C . ILE A 1 103 ? 21.912 -5.783 -15.053 1.00 89.81 103 ILE A C 1
ATOM 843 O O . ILE A 1 103 ? 21.777 -6.634 -15.926 1.00 89.81 103 ILE A O 1
ATOM 847 N N . SER A 1 104 ? 21.742 -6.071 -13.764 1.00 90.06 104 SER A N 1
ATOM 848 C CA . SER A 1 104 ? 21.297 -7.385 -13.304 1.00 90.06 104 SER A CA 1
ATOM 849 C C . SER A 1 104 ? 19.786 -7.384 -13.105 1.00 90.06 104 SER A C 1
ATOM 851 O O . SER A 1 104 ? 19.291 -6.846 -12.113 1.00 90.06 104 SER A O 1
ATOM 853 N N . GLY A 1 105 ? 19.052 -8.049 -14.003 1.00 87.75 105 GLY A N 1
ATOM 854 C CA . GLY A 1 105 ? 17.604 -8.244 -13.855 1.00 87.75 105 GLY A CA 1
ATOM 855 C C . GLY A 1 105 ? 17.227 -8.974 -12.557 1.00 87.75 105 GLY A C 1
ATOM 856 O O . GLY A 1 105 ? 16.196 -8.681 -11.954 1.00 87.75 105 GLY A O 1
ATOM 857 N N . GLY A 1 106 ? 18.097 -9.866 -12.066 1.00 90.44 106 GLY A N 1
ATOM 858 C CA . GLY A 1 106 ? 17.929 -10.519 -10.764 1.00 90.44 106 GLY A CA 1
ATOM 859 C C . GLY A 1 106 ? 17.988 -9.527 -9.600 1.00 90.44 106 GLY A C 1
ATOM 860 O O . GLY A 1 106 ? 17.088 -9.513 -8.762 1.00 90.44 106 GLY A O 1
ATOM 861 N N . ASN A 1 107 ? 18.991 -8.642 -9.584 1.00 89.62 107 ASN A N 1
ATOM 862 C CA . ASN A 1 107 ? 19.103 -7.604 -8.554 1.00 89.62 107 ASN A CA 1
ATOM 863 C C . ASN A 1 107 ? 17.943 -6.608 -8.643 1.00 89.62 107 ASN A C 1
ATOM 865 O O . ASN A 1 107 ? 17.390 -6.234 -7.611 1.00 89.62 107 ASN A O 1
ATOM 869 N N . SER A 1 108 ? 17.540 -6.219 -9.858 1.00 90.25 108 SER A N 1
ATOM 870 C CA . SER A 1 108 ? 16.360 -5.380 -10.084 1.00 90.25 108 SER A CA 1
ATOM 871 C C . SER A 1 108 ? 15.110 -6.005 -9.471 1.00 90.25 108 SER A C 1
ATOM 873 O O . SER A 1 108 ? 14.418 -5.343 -8.704 1.00 90.25 108 SER A O 1
ATOM 875 N N . LYS A 1 109 ? 14.859 -7.297 -9.713 1.00 89.50 109 LYS A N 1
ATOM 876 C CA . LYS A 1 109 ? 13.716 -8.003 -9.122 1.00 89.50 109 LYS A CA 1
ATOM 877 C C . LYS A 1 109 ? 13.758 -7.996 -7.591 1.00 89.50 109 LYS A C 1
ATOM 879 O O . LYS A 1 109 ? 12.741 -7.711 -6.968 1.00 89.50 109 LYS A O 1
ATOM 884 N N . VAL A 1 110 ? 14.913 -8.283 -6.987 1.00 92.44 110 VAL A N 1
ATOM 885 C CA . VAL A 1 110 ? 15.064 -8.287 -5.520 1.00 92.44 110 VAL A CA 1
ATOM 886 C C . VAL A 1 110 ? 14.777 -6.903 -4.936 1.00 92.44 110 VAL A C 1
ATOM 888 O O . VAL A 1 110 ? 13.942 -6.782 -4.044 1.00 92.44 110 VAL A O 1
ATOM 891 N N . ARG A 1 111 ? 15.397 -5.848 -5.478 1.00 91.00 111 ARG A N 1
ATOM 892 C CA . ARG A 1 111 ? 15.188 -4.472 -4.997 1.00 91.00 111 ARG A CA 1
ATOM 893 C C . ARG A 1 111 ? 13.756 -3.995 -5.193 1.00 91.00 111 ARG A C 1
ATOM 895 O O . ARG A 1 111 ? 13.212 -3.335 -4.317 1.00 91.00 111 ARG A O 1
ATOM 902 N N . TYR A 1 112 ? 13.128 -4.364 -6.305 1.00 89.31 112 TYR A N 1
ATOM 903 C CA . TYR A 1 112 ? 11.727 -4.044 -6.543 1.00 89.31 112 TYR A CA 1
ATOM 904 C C . TYR A 1 112 ? 10.811 -4.662 -5.479 1.00 89.31 112 TYR A C 1
ATOM 906 O O . TYR A 1 112 ? 9.966 -3.966 -4.924 1.00 89.31 112 TYR A O 1
ATOM 914 N N . LEU A 1 113 ? 11.014 -5.939 -5.135 1.00 89.50 113 LEU A N 1
ATOM 915 C CA . LEU A 1 113 ? 10.225 -6.622 -4.103 1.00 89.50 113 LEU A CA 1
ATOM 916 C C . LEU A 1 113 ? 10.428 -6.017 -2.708 1.00 89.50 113 LEU A C 1
ATOM 918 O O . LEU A 1 113 ? 9.457 -5.866 -1.966 1.00 89.50 113 LEU A O 1
ATOM 922 N N . GLU A 1 114 ? 11.657 -5.633 -2.355 1.00 90.88 114 GLU A N 1
ATOM 923 C CA . GLU A 1 114 ? 11.942 -4.931 -1.094 1.00 90.88 114 GLU A CA 1
ATOM 924 C C . GLU A 1 114 ? 11.171 -3.606 -1.004 1.00 90.88 114 GLU A C 1
ATOM 926 O O . GLU A 1 114 ? 10.532 -3.314 0.008 1.00 90.88 114 GLU A O 1
ATOM 931 N N . VAL A 1 115 ? 11.194 -2.805 -2.072 1.00 91.56 115 VAL A N 1
ATOM 932 C CA . VAL A 1 115 ? 10.503 -1.511 -2.098 1.00 91.56 115 VAL A CA 1
ATOM 933 C C . VAL A 1 115 ? 8.987 -1.695 -2.089 1.00 91.56 115 VAL A C 1
ATOM 935 O O . VAL A 1 115 ? 8.302 -1.035 -1.308 1.00 91.56 115 VAL A O 1
ATOM 938 N N . LEU A 1 116 ? 8.460 -2.631 -2.884 1.00 89.94 116 LEU A N 1
ATOM 939 C CA . LEU A 1 116 ? 7.033 -2.950 -2.881 1.00 89.94 116 LEU A CA 1
ATOM 940 C C . LEU A 1 116 ? 6.553 -3.425 -1.513 1.00 89.94 116 LEU A C 1
ATOM 942 O O . LEU A 1 116 ? 5.485 -3.010 -1.086 1.00 89.94 116 LEU A O 1
ATOM 946 N N . THR A 1 117 ? 7.329 -4.240 -0.798 1.00 89.12 117 THR A N 1
ATOM 947 C CA . THR A 1 117 ? 6.950 -4.702 0.548 1.00 89.12 117 THR A CA 1
ATOM 948 C C . THR A 1 117 ? 6.712 -3.519 1.490 1.00 89.12 117 THR A C 1
ATOM 950 O O . THR A 1 117 ? 5.718 -3.493 2.213 1.00 89.12 117 THR A O 1
ATOM 953 N N . ASN A 1 118 ? 7.570 -2.496 1.428 1.00 90.69 118 ASN A N 1
ATOM 954 C CA . ASN A 1 118 ? 7.398 -1.278 2.218 1.00 90.69 118 ASN A CA 1
ATOM 955 C C . ASN A 1 118 ? 6.188 -0.453 1.749 1.00 90.69 118 ASN A C 1
ATOM 957 O O . ASN A 1 118 ? 5.358 -0.066 2.567 1.00 90.69 118 ASN A O 1
ATOM 961 N N . LEU A 1 119 ? 6.046 -0.227 0.437 1.00 92.50 119 LEU A N 1
ATOM 962 C CA . LEU A 1 119 ? 4.922 0.521 -0.144 1.00 92.50 119 LEU A CA 1
ATOM 963 C C . LEU A 1 119 ? 3.561 -0.114 0.173 1.00 92.50 119 LEU A C 1
ATOM 965 O O . LEU A 1 119 ? 2.604 0.588 0.505 1.00 92.50 119 LEU A O 1
ATOM 969 N N . MET A 1 120 ? 3.479 -1.442 0.116 1.00 91.50 120 MET A N 1
ATOM 970 C CA . MET A 1 120 ? 2.273 -2.191 0.461 1.00 91.50 120 MET A CA 1
ATOM 971 C C . MET A 1 120 ? 1.946 -2.101 1.953 1.00 91.50 120 MET A C 1
ATOM 973 O O . MET A 1 120 ? 0.771 -2.081 2.305 1.00 91.50 120 MET A O 1
ATOM 977 N N . GLY A 1 121 ? 2.951 -1.967 2.823 1.00 89.88 121 GLY A N 1
ATOM 978 C CA . GLY A 1 121 ? 2.744 -1.676 4.243 1.00 89.88 121 GLY A CA 1
ATOM 979 C C . GLY A 1 121 ? 2.019 -0.345 4.471 1.00 89.88 121 GLY A C 1
ATOM 980 O O . GLY A 1 121 ? 1.053 -0.297 5.230 1.00 89.88 121 GLY A O 1
ATOM 981 N N . PHE A 1 122 ? 2.407 0.717 3.755 1.00 91.50 122 PHE A N 1
ATOM 982 C CA . PHE A 1 122 ? 1.690 2.001 3.807 1.00 91.50 122 PHE A CA 1
ATOM 983 C C . PHE A 1 122 ? 0.267 1.886 3.257 1.00 91.50 122 PHE A C 1
ATOM 985 O O . PHE A 1 122 ? -0.669 2.406 3.859 1.00 91.50 122 PHE A O 1
ATOM 992 N N . CYS A 1 123 ? 0.086 1.157 2.151 1.00 92.19 123 CYS A N 1
ATOM 993 C CA . CYS A 1 123 ? -1.241 0.882 1.597 1.00 92.19 123 CYS A CA 1
ATOM 994 C C . CYS A 1 123 ? -2.140 0.150 2.603 1.00 92.19 123 CYS A C 1
ATOM 996 O O . CYS A 1 123 ? -3.323 0.463 2.710 1.00 92.19 123 CYS A O 1
ATOM 998 N N . LEU A 1 124 ? -1.587 -0.815 3.344 1.00 90.50 124 LEU A N 1
ATOM 999 C CA . LEU A 1 124 ? -2.306 -1.539 4.390 1.00 90.50 124 LEU A CA 1
ATOM 1000 C C . LEU A 1 124 ? -2.699 -0.614 5.546 1.00 90.50 124 LEU A C 1
ATOM 1002 O O . LEU A 1 124 ? -3.830 -0.694 6.016 1.00 90.50 124 LEU A O 1
ATOM 1006 N N . GLY A 1 125 ? -1.806 0.288 5.960 1.00 88.81 125 GLY A N 1
ATOM 1007 C CA . GLY A 1 125 ? -2.121 1.323 6.947 1.00 88.81 125 GLY A CA 1
ATOM 1008 C C . GLY A 1 125 ? -3.289 2.211 6.505 1.00 88.81 125 GLY A C 1
ATOM 1009 O O . GLY A 1 125 ? -4.266 2.342 7.239 1.00 88.81 125 GLY A O 1
ATOM 1010 N N . GLU A 1 126 ? -3.237 2.732 5.273 1.00 91.25 126 GLU A N 1
ATOM 1011 C CA . GLU A 1 126 ? -4.327 3.521 4.674 1.00 91.25 126 GLU A CA 1
ATOM 1012 C C . GLU A 1 126 ? -5.637 2.714 4.609 1.00 91.25 126 GLU A C 1
ATOM 1014 O O . GLU A 1 126 ? -6.711 3.237 4.894 1.00 91.25 126 GLU A O 1
ATOM 1019 N N . HIS A 1 127 ? -5.567 1.427 4.252 1.00 91.00 127 HIS A N 1
ATOM 1020 C CA . HIS A 1 127 ? -6.737 0.541 4.189 1.00 91.00 127 HIS A CA 1
ATOM 1021 C C . HIS A 1 127 ? -7.407 0.368 5.552 1.00 91.00 127 HIS A C 1
ATOM 1023 O O . HIS A 1 127 ? -8.628 0.475 5.663 1.00 91.00 127 HIS A O 1
ATOM 1029 N N . ILE A 1 128 ? -6.605 0.143 6.595 1.00 89.38 128 ILE A N 1
ATOM 1030 C CA . ILE A 1 128 ? -7.091 0.051 7.974 1.00 89.38 128 ILE A CA 1
ATOM 1031 C C . ILE A 1 128 ? -7.736 1.378 8.386 1.00 89.38 128 ILE A C 1
ATOM 1033 O O . ILE A 1 128 ? -8.860 1.369 8.883 1.00 89.38 128 ILE A O 1
ATOM 1037 N N . ASN A 1 129 ? -7.073 2.510 8.130 1.00 90.75 129 ASN A N 1
ATOM 1038 C CA . ASN A 1 129 ? -7.603 3.830 8.475 1.00 90.75 129 ASN A CA 1
ATOM 1039 C C . ASN A 1 129 ? -8.939 4.116 7.787 1.00 90.75 129 ASN A C 1
ATOM 1041 O O . ASN A 1 129 ? -9.884 4.504 8.465 1.00 90.75 129 ASN A O 1
ATOM 1045 N N . ARG A 1 130 ? -9.077 3.821 6.491 1.00 88.69 130 ARG A N 1
ATOM 1046 C CA . ARG A 1 130 ? -10.351 3.990 5.771 1.00 88.69 130 ARG A CA 1
ATOM 1047 C C . ARG A 1 130 ? -11.480 3.146 6.349 1.00 88.69 130 ARG A C 1
ATOM 1049 O O . ARG A 1 130 ? -12.619 3.608 6.414 1.00 88.69 130 ARG A O 1
ATOM 1056 N N . GLU A 1 131 ? -11.203 1.909 6.762 1.00 89.62 131 GLU A N 1
ATOM 1057 C CA . GLU A 1 131 ? -12.241 1.096 7.397 1.00 89.62 131 GLU A CA 1
ATOM 1058 C C . GLU A 1 131 ? -12.606 1.654 8.782 1.00 89.62 131 GLU A C 1
ATOM 1060 O O . GLU A 1 131 ? -13.792 1.711 9.114 1.00 89.62 131 GLU A O 1
ATOM 1065 N N . LEU A 1 132 ? -11.630 2.102 9.577 1.00 89.69 132 LEU A N 1
ATOM 1066 C CA . LEU A 1 132 ? -11.885 2.745 10.872 1.00 89.69 132 LEU A CA 1
ATOM 1067 C C . LEU A 1 132 ? -12.734 4.014 10.705 1.00 89.69 132 LEU A C 1
ATOM 1069 O O . LEU A 1 132 ? -13.757 4.158 11.375 1.00 89.69 132 LEU A O 1
ATOM 1073 N N . GLU A 1 133 ? -12.397 4.872 9.742 1.00 89.94 133 GLU A N 1
ATOM 1074 C CA . GLU A 1 133 ? -13.175 6.068 9.394 1.00 89.94 133 GLU A CA 1
ATOM 1075 C C . GLU A 1 133 ? -14.608 5.721 8.988 1.00 89.94 133 GLU A C 1
ATOM 1077 O O . GLU A 1 133 ? -15.558 6.351 9.456 1.00 89.94 133 GLU A O 1
ATOM 1082 N N . SER A 1 134 ? -14.790 4.678 8.169 1.00 89.25 134 SER A N 1
ATOM 1083 C CA . SER A 1 134 ? -16.123 4.231 7.741 1.00 89.25 134 SER A CA 1
ATOM 1084 C C . SER A 1 134 ? -17.007 3.769 8.908 1.00 89.25 134 SER A C 1
ATOM 1086 O O . SER A 1 134 ? -18.234 3.840 8.828 1.00 89.25 134 SER A O 1
ATOM 1088 N N . GLN A 1 135 ? -16.382 3.336 10.007 1.00 89.25 135 GLN A N 1
ATOM 1089 C CA . GLN A 1 135 ? -17.034 2.933 11.252 1.00 89.25 135 GLN A CA 1
ATOM 1090 C C . GLN A 1 135 ? -17.174 4.086 12.259 1.00 89.25 135 GLN A C 1
ATOM 1092 O O . GLN A 1 135 ? -17.705 3.864 13.346 1.00 89.25 135 GLN A O 1
ATOM 1097 N N . GLN A 1 136 ? -16.708 5.297 11.925 1.00 88.75 136 GLN A N 1
ATOM 1098 C CA . GLN A 1 136 ? -16.565 6.427 12.856 1.00 88.75 136 GLN A CA 1
ATOM 1099 C C . GLN A 1 136 ? -15.683 6.085 14.072 1.00 88.75 136 GLN A C 1
ATOM 1101 O O . GLN A 1 136 ? -15.848 6.652 15.152 1.00 88.75 136 GLN A O 1
ATOM 1106 N N . ALA A 1 137 ? -14.757 5.140 13.898 1.00 87.62 137 ALA A N 1
ATOM 1107 C CA . ALA A 1 137 ? -13.785 4.756 14.905 1.00 87.62 137 ALA A CA 1
ATOM 1108 C C . ALA A 1 137 ? -12.523 5.637 14.801 1.00 87.62 137 ALA A C 1
ATOM 1110 O O . ALA A 1 137 ? -12.199 6.121 13.712 1.00 87.62 137 ALA A O 1
ATOM 1111 N N . PRO A 1 138 ? -11.781 5.836 15.904 1.00 87.94 138 PRO A N 1
ATOM 1112 C CA . PRO A 1 138 ? -10.490 6.518 15.872 1.00 87.94 138 PRO A CA 1
ATOM 1113 C C . PRO A 1 138 ? -9.511 5.828 14.911 1.00 87.94 138 PRO A C 1
ATOM 1115 O O . PRO A 1 138 ? -9.301 4.619 15.006 1.00 87.94 138 PRO A O 1
ATOM 1118 N N . THR A 1 139 ? -8.902 6.591 14.000 1.00 88.69 139 THR A N 1
ATOM 1119 C CA . THR A 1 139 ? -7.863 6.089 13.087 1.00 88.69 139 THR A CA 1
ATOM 1120 C C . THR A 1 139 ? -6.572 5.773 13.836 1.00 88.69 139 THR A C 1
ATOM 1122 O O . THR A 1 139 ? -6.357 6.230 14.961 1.00 88.69 139 THR A O 1
ATOM 1125 N N . MET A 1 140 ? -5.662 5.036 13.196 1.00 84.81 140 MET A N 1
ATOM 1126 C CA . MET A 1 140 ? -4.339 4.754 13.761 1.00 84.81 140 MET A CA 1
ATOM 1127 C C . MET A 1 140 ? -3.563 6.037 14.080 1.00 84.81 140 MET A C 1
ATOM 1129 O O . MET A 1 140 ? -2.834 6.073 15.066 1.00 84.81 140 MET A O 1
ATOM 1133 N N . GLU A 1 141 ? -3.744 7.099 13.289 1.00 83.62 141 GLU A N 1
ATOM 1134 C CA . GLU A 1 141 ? -3.147 8.410 13.56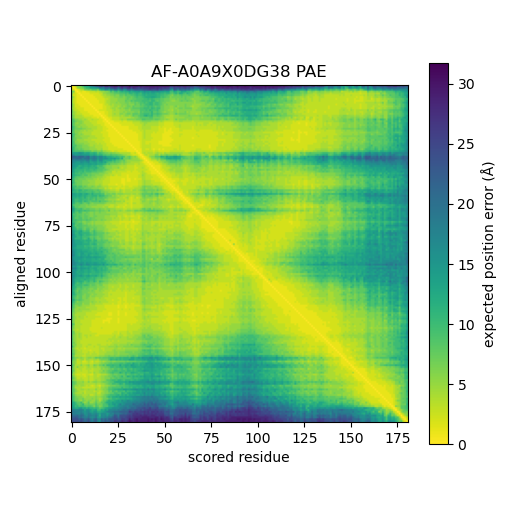3 1.00 83.62 141 GLU A CA 1
ATOM 1135 C C . GLU A 1 141 ? -3.717 9.041 14.840 1.00 83.62 141 GLU A C 1
ATOM 1137 O O . GLU A 1 141 ? -2.957 9.504 15.692 1.00 83.62 141 GLU A O 1
ATOM 1142 N N . ILE A 1 142 ? -5.044 9.034 15.003 1.00 87.81 142 ILE A N 1
ATOM 1143 C CA . ILE A 1 142 ? -5.702 9.576 16.201 1.00 87.81 142 ILE A CA 1
ATOM 1144 C C . ILE A 1 142 ? -5.236 8.811 17.444 1.00 87.81 142 ILE A C 1
ATOM 1146 O O . ILE A 1 142 ? -4.859 9.424 18.441 1.00 87.81 142 ILE A O 1
ATOM 1150 N N . LEU A 1 143 ? -5.210 7.479 17.363 1.00 87.00 143 LEU A N 1
ATOM 1151 C CA . LEU A 1 143 ? -4.754 6.608 18.446 1.00 87.00 143 LEU A CA 1
ATOM 1152 C C . LEU A 1 143 ? -3.273 6.827 18.785 1.00 87.00 143 LEU A C 1
ATOM 1154 O O . LEU A 1 143 ? -2.907 6.834 19.956 1.00 87.00 143 LEU A O 1
ATOM 1158 N N . TRP A 1 144 ? -2.417 7.026 17.779 1.00 83.12 144 TRP A N 1
ATOM 1159 C CA . TRP A 1 144 ? -0.991 7.301 17.977 1.00 83.12 144 TRP A CA 1
ATOM 1160 C C . TRP A 1 144 ? -0.739 8.649 18.662 1.00 83.12 144 TRP A C 1
ATOM 1162 O O . TRP A 1 144 ? 0.152 8.760 19.505 1.00 83.12 144 TRP A O 1
ATOM 1172 N N . ASN A 1 145 ? -1.525 9.669 18.314 1.00 86.56 145 ASN A N 1
ATOM 1173 C CA . ASN A 1 145 ? -1.389 11.014 18.869 1.00 86.56 145 ASN A CA 1
ATOM 1174 C C . ASN A 1 145 ? -2.001 11.159 20.276 1.00 86.56 145 ASN A C 1
ATOM 1176 O O . ASN A 1 145 ? -1.689 12.125 20.979 1.00 86.56 145 ASN A O 1
ATOM 1180 N N . ASP A 1 146 ? -2.823 10.208 20.727 1.00 88.31 146 ASP A N 1
ATOM 1181 C CA . ASP A 1 146 ? -3.243 10.124 22.125 1.00 88.31 146 ASP A CA 1
ATOM 1182 C C . ASP A 1 146 ? -2.092 9.570 22.983 1.00 88.31 146 ASP A C 1
ATOM 1184 O O . ASP A 1 146 ? -1.823 8.370 23.029 1.00 88.31 146 ASP A O 1
ATOM 1188 N N . VAL A 1 147 ? -1.396 10.465 23.692 1.00 83.81 147 VAL A N 1
ATOM 1189 C CA . VAL A 1 147 ? -0.244 10.122 24.549 1.00 83.81 147 VAL A CA 1
ATOM 1190 C C . VAL A 1 147 ? -0.611 9.081 25.615 1.00 83.81 147 VAL A C 1
ATOM 1192 O O . VAL A 1 147 ? 0.223 8.255 25.991 1.00 83.81 147 VAL A O 1
ATOM 1195 N N . GLY A 1 148 ? -1.844 9.102 26.122 1.00 83.50 148 GLY A N 1
ATOM 1196 C CA . GLY A 1 148 ? -2.320 8.135 27.104 1.00 83.50 148 GLY A CA 1
ATOM 1197 C C . GLY A 1 148 ? -2.456 6.745 26.491 1.00 83.50 148 GLY A C 1
ATOM 1198 O O . GLY A 1 148 ? -1.918 5.778 27.032 1.00 83.50 148 GLY A O 1
ATOM 1199 N N . PHE A 1 149 ? -3.089 6.647 25.327 1.00 85.56 149 PHE A N 1
ATOM 1200 C CA . PHE A 1 149 ? -3.208 5.402 24.579 1.00 85.56 149 PHE A CA 1
ATOM 1201 C C . PHE A 1 149 ? -1.842 4.875 24.123 1.00 85.56 149 PHE A C 1
ATOM 1203 O O . PHE A 1 149 ? -1.513 3.717 24.383 1.00 85.56 149 PHE A O 1
ATOM 1210 N N . ALA A 1 150 ? -0.996 5.723 23.533 1.00 82.50 150 ALA A N 1
ATOM 1211 C CA . ALA A 1 150 ? 0.333 5.356 23.041 1.00 82.50 150 ALA A CA 1
ATOM 1212 C C . ALA A 1 150 ? 1.247 4.784 24.142 1.00 82.50 150 ALA A C 1
ATOM 1214 O O . ALA A 1 150 ? 2.043 3.877 23.890 1.00 82.50 150 ALA A O 1
ATOM 1215 N N . ASN A 1 151 ? 1.105 5.258 25.383 1.00 84.69 151 ASN A N 1
ATOM 1216 C CA . ASN A 1 151 ? 1.862 4.739 26.523 1.00 84.69 151 ASN A CA 1
ATOM 1217 C C . ASN A 1 151 ? 1.296 3.427 27.094 1.00 84.69 151 ASN A C 1
ATOM 1219 O O . ASN A 1 151 ? 2.033 2.683 27.742 1.00 84.69 151 ASN A O 1
ATOM 1223 N N . ASN A 1 152 ? 0.012 3.128 26.867 1.00 84.88 152 ASN A N 1
ATOM 1224 C CA . ASN A 1 152 ? -0.677 1.997 27.498 1.00 84.88 152 ASN A CA 1
ATOM 1225 C C . ASN A 1 152 ? -1.024 0.850 26.536 1.00 84.88 152 ASN A C 1
ATOM 1227 O O . ASN A 1 152 ? -1.189 -0.277 27.000 1.00 84.88 152 ASN A O 1
ATOM 1231 N N . TYR A 1 153 ? -1.078 1.072 25.215 1.00 84.88 153 TYR A N 1
ATOM 1232 C CA . TYR A 1 153 ? -1.539 0.050 24.261 1.00 84.88 153 TYR A CA 1
ATOM 1233 C C . TYR A 1 153 ? -0.727 -1.246 24.345 1.00 84.88 153 TYR A C 1
ATOM 1235 O O . TYR A 1 153 ? -1.289 -2.329 24.212 1.00 84.88 153 TYR A O 1
ATOM 1243 N N . ARG A 1 154 ? 0.587 -1.158 24.609 1.00 83.75 154 ARG A N 1
ATOM 1244 C CA . ARG A 1 154 ? 1.439 -2.346 24.751 1.00 83.75 154 ARG A CA 1
ATOM 1245 C C . ARG A 1 154 ? 1.010 -3.212 25.924 1.00 83.75 154 ARG A C 1
ATOM 1247 O O . ARG A 1 154 ? 0.924 -4.419 25.752 1.00 83.75 154 ARG A O 1
ATOM 1254 N N . SER A 1 155 ? 0.729 -2.616 27.085 1.00 86.56 155 SER A N 1
ATOM 1255 C CA . SER A 1 155 ? 0.328 -3.393 28.264 1.00 86.56 155 SER A CA 1
ATOM 1256 C C . SER A 1 155 ? -1.035 -4.054 28.054 1.00 86.56 155 SER A C 1
ATOM 1258 O O . SER A 1 155 ? -1.227 -5.193 28.474 1.00 86.56 155 SER A O 1
ATOM 1260 N N . LEU A 1 156 ? -1.941 -3.374 27.341 1.00 84.62 156 LEU A N 1
ATOM 1261 C CA . LEU A 1 156 ? -3.256 -3.894 26.969 1.00 84.62 156 LEU A CA 1
ATOM 1262 C C . LEU A 1 156 ? -3.136 -5.066 25.982 1.00 84.62 156 LEU A C 1
ATOM 1264 O O . LEU A 1 156 ? -3.724 -6.122 26.220 1.00 84.62 156 LEU A O 1
ATOM 1268 N N . LEU A 1 157 ? -2.306 -4.919 24.942 1.00 84.12 157 LEU A N 1
ATOM 1269 C CA . LEU A 1 157 ? -2.031 -5.952 23.937 1.00 84.12 157 LEU A CA 1
ATOM 1270 C C . LEU A 1 157 ? -1.353 -7.191 24.542 1.00 84.12 157 LEU A C 1
ATOM 1272 O O . LEU A 1 157 ? -1.668 -8.314 24.167 1.00 84.12 157 LEU A O 1
ATOM 1276 N N . THR A 1 158 ? -0.444 -7.007 25.501 1.00 85.88 158 THR A N 1
ATOM 1277 C CA . THR A 1 158 ? 0.241 -8.119 26.181 1.00 85.88 158 THR A CA 1
ATOM 1278 C C . THR A 1 158 ? -0.493 -8.604 27.430 1.00 85.88 158 THR A C 1
ATOM 1280 O O . THR A 1 158 ? 0.070 -9.374 28.208 1.00 85.88 158 THR A O 1
ATOM 1283 N N . SER A 1 159 ? -1.714 -8.128 27.687 1.00 87.25 159 SER A N 1
ATOM 1284 C CA . SER A 1 159 ? -2.455 -8.536 28.876 1.00 87.25 159 SER A CA 1
ATOM 1285 C C . SER A 1 159 ? -2.926 -9.986 28.756 1.00 87.25 159 SER A C 1
ATOM 1287 O O . SER A 1 159 ? -3.440 -10.427 27.726 1.00 87.25 159 SER A O 1
ATOM 1289 N N . ASP A 1 160 ? -2.811 -10.722 29.859 1.00 86.75 160 ASP A N 1
ATOM 1290 C CA . ASP A 1 160 ? -3.276 -12.106 29.984 1.00 86.75 160 ASP A CA 1
ATOM 1291 C C . ASP A 1 160 ? -4.748 -12.274 29.572 1.00 86.75 160 ASP A C 1
ATOM 1293 O O . ASP A 1 160 ? -5.137 -13.288 28.989 1.00 86.75 160 ASP A O 1
ATOM 1297 N N . SER A 1 161 ? -5.579 -11.279 29.898 1.00 85.00 161 SER A N 1
ATOM 1298 C CA . SER A 1 161 ? -6.998 -11.231 29.547 1.00 85.00 161 SER A CA 1
ATOM 1299 C C . SER A 1 161 ? -7.218 -11.112 28.046 1.00 85.00 161 SER A C 1
ATOM 1301 O O . SER A 1 161 ? -8.046 -11.843 27.503 1.00 85.00 161 SER A O 1
ATOM 1303 N N . PHE A 1 162 ? -6.479 -10.222 27.381 1.00 84.00 162 PHE A N 1
ATOM 1304 C CA . PHE A 1 162 ? -6.588 -10.022 25.941 1.00 84.00 162 PHE A CA 1
ATOM 1305 C C . PHE A 1 162 ? -6.169 -11.286 25.189 1.00 84.00 162 PHE A C 1
ATOM 1307 O O . PHE A 1 162 ? -6.977 -11.852 24.458 1.00 84.00 162 PHE A O 1
ATOM 1314 N N . ILE A 1 163 ? -4.971 -11.809 25.473 1.00 84.19 163 ILE A N 1
ATOM 1315 C CA . ILE A 1 163 ? -4.431 -13.011 24.820 1.00 84.19 163 ILE A CA 1
ATOM 1316 C C . ILE A 1 163 ? -5.396 -14.199 24.962 1.00 84.19 163 ILE A C 1
ATOM 1318 O O . ILE A 1 163 ? -5.713 -14.875 23.985 1.00 84.19 163 ILE A O 1
ATOM 1322 N N . LYS A 1 164 ? -5.925 -14.446 26.170 1.00 85.44 164 LYS A N 1
ATOM 1323 C CA . LYS A 1 164 ? -6.882 -15.543 26.401 1.00 85.44 164 LYS A CA 1
ATOM 1324 C C . LYS A 1 164 ? -8.193 -15.351 25.637 1.00 85.44 164 LYS A C 1
ATOM 1326 O O . LYS A 1 164 ? -8.777 -16.343 25.201 1.00 85.44 164 LYS A O 1
ATOM 1331 N N . ASN A 1 165 ? -8.676 -14.118 25.502 1.00 83.62 165 ASN A N 1
ATOM 1332 C CA . ASN A 1 165 ? -9.899 -13.827 24.756 1.00 83.62 165 ASN A CA 1
ATOM 1333 C C . ASN A 1 165 ? -9.702 -13.983 23.244 1.00 83.62 165 ASN A C 1
ATOM 1335 O O . ASN A 1 165 ? -10.591 -14.527 22.588 1.00 83.62 165 ASN A O 1
ATOM 1339 N N . GLU A 1 166 ? -8.546 -13.590 22.707 1.00 81.25 166 GLU A N 1
ATOM 1340 C CA . GLU A 1 166 ? -8.211 -13.811 21.295 1.00 81.25 166 GLU A CA 1
ATOM 1341 C C . GLU A 1 166 ? -8.088 -15.303 20.981 1.00 81.25 166 GLU A C 1
ATOM 1343 O O . GLU A 1 166 ? -8.799 -15.787 20.110 1.00 81.25 166 GLU A O 1
ATOM 1348 N N . ILE A 1 167 ? -7.338 -16.072 21.783 1.00 79.50 167 ILE A N 1
ATOM 1349 C CA . ILE A 1 167 ? -7.233 -17.536 21.618 1.00 79.50 167 ILE A CA 1
ATOM 1350 C C . ILE A 1 167 ? -8.618 -18.198 21.616 1.00 79.50 167 ILE A C 1
ATOM 1352 O O . ILE A 1 167 ? -8.903 -19.067 20.797 1.00 79.50 167 ILE A O 1
ATOM 1356 N N . ARG A 1 168 ? -9.506 -17.799 22.535 1.00 81.19 168 ARG A N 1
ATOM 1357 C CA . ARG A 1 168 ? -10.878 -18.330 22.576 1.00 81.19 168 ARG A CA 1
ATOM 1358 C C . ARG A 1 168 ? -11.682 -17.944 21.341 1.00 81.19 168 ARG A C 1
ATOM 1360 O O . ARG A 1 168 ? -12.477 -18.754 20.878 1.00 81.19 168 ARG A O 1
ATOM 1367 N N . THR A 1 169 ? -11.510 -16.724 20.845 1.00 76.81 169 THR A N 1
ATOM 1368 C CA . THR A 1 169 ? -12.213 -16.234 19.656 1.00 76.81 169 THR A CA 1
ATOM 1369 C C . THR A 1 169 ? -11.762 -16.992 18.409 1.00 76.81 169 THR A C 1
ATOM 1371 O O . THR A 1 169 ? -12.627 -17.457 17.673 1.00 76.81 169 THR A O 1
ATOM 1374 N N . ASP A 1 170 ? -10.455 -17.190 18.233 1.00 73.06 170 ASP A N 1
ATOM 1375 C CA . ASP A 1 170 ? -9.860 -17.982 17.147 1.00 73.06 170 ASP A CA 1
ATOM 1376 C C . ASP A 1 170 ? -10.393 -19.430 17.177 1.00 73.06 170 ASP A C 1
ATOM 1378 O O . ASP A 1 170 ? -10.936 -19.926 16.189 1.00 73.06 170 ASP A O 1
ATOM 1382 N N . ILE A 1 171 ? -10.382 -20.084 18.351 1.00 77.69 171 ILE A N 1
ATOM 1383 C CA . ILE A 1 171 ? -10.948 -21.440 18.524 1.00 77.69 171 ILE A CA 1
ATOM 1384 C C . ILE A 1 171 ? -12.433 -21.497 18.132 1.00 77.69 171 ILE A C 1
ATOM 1386 O O . ILE A 1 171 ? -12.883 -22.488 17.561 1.00 77.69 171 ILE A O 1
ATOM 1390 N N . LEU A 1 172 ? -13.217 -20.464 18.456 1.00 78.88 172 LEU A N 1
ATOM 1391 C CA . LEU A 1 172 ? -14.648 -20.415 18.136 1.00 78.88 172 LEU A CA 1
ATOM 1392 C C . LEU A 1 172 ? -14.927 -20.152 16.652 1.00 78.88 172 LEU A C 1
ATOM 1394 O O . LEU A 1 172 ? -16.008 -20.500 16.176 1.00 78.88 172 LEU A O 1
ATOM 1398 N N . ARG A 1 173 ? -13.996 -19.510 15.942 1.00 69.25 173 ARG A N 1
ATOM 1399 C CA . ARG A 1 173 ? -14.125 -19.167 14.520 1.00 69.25 173 ARG A CA 1
ATOM 1400 C C . ARG A 1 173 ? -13.530 -20.215 13.584 1.00 69.25 173 ARG A C 1
ATOM 1402 O O . ARG A 1 173 ? -13.822 -20.154 12.394 1.00 69.25 173 ARG A O 1
ATOM 1409 N N . ASP A 1 174 ? -12.754 -21.161 14.116 1.00 71.81 174 ASP A N 1
ATOM 1410 C CA . ASP A 1 174 ? -11.933 -22.096 13.331 1.00 71.81 174 ASP A CA 1
ATOM 1411 C C . ASP A 1 174 ? -10.989 -21.349 12.363 1.00 71.81 174 ASP A C 1
ATOM 1413 O O . ASP A 1 174 ? -10.672 -21.816 11.270 1.00 71.81 174 ASP A O 1
ATOM 1417 N N . ASP A 1 175 ? -10.557 -20.145 12.763 1.00 59.03 175 ASP A N 1
ATOM 1418 C CA . ASP A 1 175 ? -9.566 -19.329 12.068 1.00 59.03 175 ASP A CA 1
ATOM 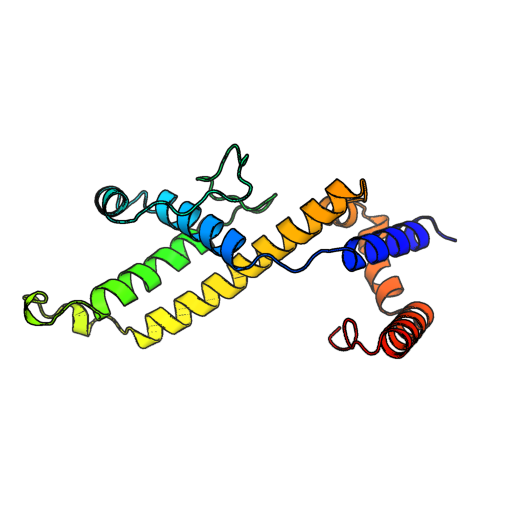1419 C C . ASP A 1 175 ? -8.414 -18.957 13.018 1.00 59.03 175 ASP A C 1
ATOM 1421 O O . ASP A 1 175 ? -8.549 -18.952 14.238 1.00 59.03 175 ASP A O 1
ATOM 1425 N N . HIS A 1 176 ? -7.228 -18.727 12.454 1.00 55.31 176 HIS A N 1
ATOM 1426 C CA . HIS A 1 176 ? -5.997 -18.432 13.201 1.00 55.31 176 HIS A CA 1
ATOM 1427 C C . HIS A 1 176 ? -5.589 -16.962 13.052 1.00 55.31 176 HIS A C 1
ATOM 1429 O O . HIS A 1 176 ? -4.399 -16.645 12.977 1.00 55.31 176 HIS A O 1
ATOM 1435 N N . LEU A 1 177 ? -6.568 -16.060 12.930 1.00 53.91 177 LEU A N 1
ATOM 1436 C CA . LEU A 1 177 ? -6.323 -14.684 12.497 1.00 53.91 177 LEU A CA 1
ATOM 1437 C C . LEU A 1 177 ? -5.402 -13.911 13.461 1.00 53.91 177 LEU A C 1
ATOM 1439 O O . LEU A 1 177 ? -4.667 -13.034 13.010 1.00 53.91 177 LEU A O 1
ATOM 1443 N N . PHE A 1 178 ? -5.388 -14.264 14.753 1.00 50.31 178 PHE A N 1
ATOM 1444 C CA . PHE A 1 178 ? -4.510 -13.669 15.769 1.00 50.31 178 PHE A CA 1
ATOM 1445 C C . PHE A 1 178 ? -3.336 -14.560 16.196 1.00 50.31 178 PHE A C 1
ATOM 1447 O O . PHE A 1 178 ? -2.505 -14.140 16.997 1.00 50.31 178 PHE A O 1
ATOM 1454 N N . SER A 1 179 ? -3.186 -15.754 15.619 1.00 42.47 179 SER A N 1
ATOM 1455 C CA . SER A 1 179 ? -2.090 -16.682 15.947 1.00 42.47 179 SER A CA 1
ATOM 1456 C C . SER A 1 179 ? -0.726 -16.286 15.339 1.00 42.47 179 SER A C 1
ATOM 1458 O O . SER A 1 179 ? 0.232 -17.051 15.436 1.00 42.47 179 SER A O 1
ATOM 1460 N N . ILE A 1 180 ? -0.631 -15.117 14.690 1.00 35.66 180 ILE A N 1
ATOM 1461 C CA . ILE A 1 180 ? 0.577 -14.594 14.015 1.00 35.66 180 ILE A CA 1
ATOM 1462 C C . ILE A 1 180 ? 1.104 -13.301 14.688 1.00 35.66 180 ILE A C 1
ATOM 1464 O O . ILE A 1 180 ? 2.064 -12.709 14.197 1.00 35.66 180 ILE A O 1
ATOM 1468 N N . ALA A 1 181 ? 0.491 -12.845 15.789 1.00 34.59 181 ALA A N 1
ATOM 1469 C CA . ALA A 1 181 ? 0.971 -11.698 16.572 1.00 34.59 181 ALA A CA 1
ATOM 1470 C C . ALA A 1 181 ? 1.976 -12.112 17.658 1.00 34.59 181 ALA A C 1
ATOM 1472 O O . ALA A 1 181 ? 1.742 -13.149 18.321 1.00 34.59 181 ALA A O 1
#

Mean predicted aligned error: 7.63 Å

Foldseek 3Di:
DPPLLVLLVLLVVLLVPQDDQPVVQLVL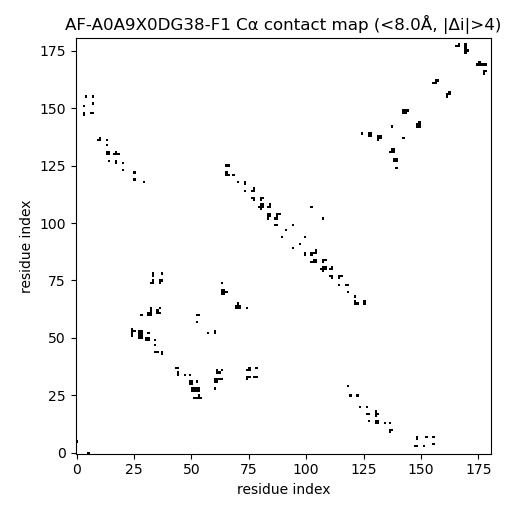LLLLQLLLLVPVCVVCSVVRDRGQHPVNPPPCSNACDQVPDRNSVLSVQLNVLVVLLVLCPDDVVPVPVVCNVVGDNVVSVVSNVVSVVVSVVSSVLSSSQVSCVVVVRDRPVNQCPPPVNVVCVVVSCPPPVNVVVLVVVCVVVVHCPPVVD

Organism: NCBI:txid352851

Sequence (181 aa):
MSDYEKLFEEAIKGIKAVKSFPYDSYTNRLHNKVRAFLEDEPHLKPYIDRAPNYPANDDDPDSSKIDIFDIWDLLYKASIPSMGSGIASVDDKYDHKHLKQYISGGNSKVRYLEVLTNLMGFCLGEHINRELESQQAPTMEILWNDVGFANNYRSLLTSDSFIKNEIRTDILRDDHLFSIA

Radius of gyration: 21.35 Å; Cα contacts (8 Å, |Δi|>4): 158; chains: 1; bounding box: 43×36×65 Å

Secondary structure (DSSP, 8-state):
--HHHHHHHHHHHHHHTPPPP-HHHHHHHHHHHHHHT-TT-TTTGGGSPPPPPSSTT-S-TTSSEETTEE-HHHHHHHHHHHHHHHHHTS-GGG-TT-GGGG--HHHHHHHHHHHHHHHHHHHHHHHHHHHHHHTTPPPHHHHHH-HHHHHHHHHHHT-HHHHHHHHHHHHHHT--TTTT-

pLDDT: mean 84.82, std 9.62, range [34.59, 95.0]

Solvent-accessible surface area (backbone atoms only — not comparable to full-atom values): 10378 Å² total; per-residue (Å²): 130,57,74,56,59,54,52,47,53,52,45,52,53,42,59,73,65,46,68,84,80,61,60,68,49,54,47,26,28,50,50,33,23,39,54,53,64,38,66,94,45,63,84,53,46,85,80,50,81,81,53,68,66,51,60,81,81,54,92,64,61,57,45,56,53,53,75,94,42,80,43,50,72,49,42,54,56,34,48,55,24,51,51,38,35,52,52,47,66,54,60,70,91,76,41,85,80,59,61,47,81,81,41,55,40,68,58,16,52,53,50,31,52,57,37,47,56,53,54,50,51,47,51,49,50,40,52,47,31,53,45,14,51,76,70,76,41,76,29,67,66,57,48,58,68,33,65,70,42,57,72,42,51,63,60,54,65,70,26,72,69,47,51,54,51,50,55,52,49,27,67,75,64,79,44,66,88,70,77,82,116